Protein 5HU3 (pdb70)

Solvent-accessible surface area: 13297 Å² total

Structure (mmCIF, N/CA/C/O backbone):
data_5HU3
#
_entry.id   5HU3
#
_cell.length_a   36.907
_cell.length_b   59.217
_cell.length_c   70.301
_cell.angle_alpha   90.000
_cell.angle_beta   96.680
_cell.angle_gamma   90.000
#
_symmetry.space_group_name_H-M   'P 1 21 1'
#
loop_
_entity.id
_entity.type
_entity.pdbx_description
1 polymer 'Calcium/calmodulin-dependent protein kinase type II alpha chain'
2 polymer 'Potassium voltage-gated channel protein eag'
3 non-polymer "ADENOSINE-5'-DIPHOSPHATE"
4 non-polymer 'MAGNESIUM ION'
5 water water
#
loop_
_atom_site.group_PDB
_atom_site.id
_atom_site.type_symbol
_atom_site.label_atom_id
_atom_site.label_alt_id
_atom_site.label_comp_id
_atom_site.label_asym_id
_atom_site.label_entity_id
_atom_site.label_seq_id
_atom_site.pdbx_PDB_ins_code
_atom_site.Cartn_x
_atom_site.Cartn_y
_atom_site.Cartn_z
_atom_site.occupancy
_atom_site.B_iso_or_equiv
_atom_site.auth_seq_id
_atom_site.auth_comp_id
_atom_site.auth_asym_id
_atom_site.auth_atom_id
_atom_site.pdbx_PDB_model_num
ATOM 1 N N . CYS A 1 9 ? 10.599 19.498 9.949 1.00 93.99 7 CYS A N 1
ATOM 2 C CA . CYS A 1 9 ? 10.216 18.108 10.175 1.00 92.78 7 CYS A CA 1
ATOM 3 C C . CYS A 1 9 ? 11.342 17.111 9.966 1.00 93.53 7 CYS A C 1
ATOM 4 O O . CYS A 1 9 ? 12.231 17.301 9.127 1.00 93.47 7 CYS A O 1
ATOM 7 N N . THR A 1 10 ? 11.271 16.046 10.759 1.00 67.97 8 THR A N 1
ATOM 8 C CA . THR A 1 10 ? 11.870 14.760 10.431 1.00 67.72 8 THR A CA 1
ATOM 9 C C . THR A 1 10 ? 10.730 13.718 10.391 1.00 65.30 8 THR A C 1
ATOM 10 O O . THR A 1 10 ? 10.959 12.515 10.505 1.00 65.67 8 THR A O 1
ATOM 14 N N . ARG A 1 11 ? 9.505 14.216 10.232 1.00 68.39 9 ARG A N 1
ATOM 15 C CA . ARG A 1 11 ? 8.303 13.421 10.400 1.00 67.15 9 ARG A CA 1
ATOM 16 C C . ARG A 1 11 ? 8.294 12.221 9.455 1.00 67.06 9 ARG A C 1
ATOM 17 O O . ARG A 1 11 ? 7.837 11.154 9.848 1.00 67.55 9 ARG A O 1
ATOM 25 N N . PHE A 1 12 ? 8.814 12.371 8.233 1.00 48.16 10 PHE A N 1
ATOM 26 C CA . PHE A 1 12 ? 8.893 11.227 7.314 1.00 48.22 10 PHE A CA 1
ATOM 27 C C . PHE A 1 12 ? 10.028 10.266 7.673 1.00 48.54 10 PHE A C 1
ATOM 28 O O . PHE A 1 12 ? 9.815 9.024 7.771 1.00 49.01 10 PHE A O 1
ATOM 36 N N . SER A 1 13 ? 11.226 10.812 7.887 1.00 60.16 11 SER A N 1
ATOM 37 C CA . SER A 1 13 ? 12.403 9.980 8.132 1.00 61.84 11 SER A CA 1
ATOM 38 C C . SER A 1 13 ? 12.230 9.202 9.421 1.00 64.27 11 SER A C 1
ATOM 39 O O . SER A 1 13 ? 12.733 8.085 9.571 1.00 65.79 11 SER A O 1
ATOM 42 N N . ASP A 1 14 ? 11.520 9.808 10.366 1.00 60.72 12 ASP A N 1
ATOM 43 C CA . ASP A 1 14 ? 11.312 9.196 11.673 1.00 63.43 12 ASP A CA 1
ATOM 44 C C . ASP A 1 14 ? 10.310 8.064 11.592 1.00 61.85 12 ASP A C 1
ATOM 45 O O . ASP A 1 14 ? 10.424 7.085 12.300 1.00 64.07 12 ASP A O 1
ATOM 50 N N . ASN A 1 15 ? 9.312 8.227 10.743 1.00 54.69 13 ASN A N 1
ATOM 51 C CA . ASN A 1 15 ? 8.132 7.383 10.750 1.00 54.15 13 ASN A CA 1
ATOM 52 C C . ASN A 1 15 ? 8.049 6.384 9.598 1.00 54.27 13 ASN A C 1
ATOM 53 O O . ASN A 1 15 ? 7.191 5.500 9.599 1.00 54.23 13 ASN A O 1
ATOM 58 N N . TYR A 1 16 ? 8.933 6.547 8.617 1.00 49.46 14 TYR A N 1
ATOM 59 C CA . TYR A 1 16 ? 8.935 5.709 7.426 1.00 48.93 14 TYR A CA 1
ATOM 60 C C . TYR A 1 16 ? 10.324 5.114 7.176 1.00 49.50 14 TYR A C 1
ATOM 61 O O . TYR A 1 16 ? 11.336 5.773 7.420 1.00 51.09 14 TYR A O 1
ATOM 70 N N . ASP A 1 17 ? 10.355 3.868 6.705 1.00 55.32 15 ASP A N 1
ATOM 71 C CA . ASP A 1 17 ? 11.558 3.281 6.123 1.00 55.56 15 ASP A CA 1
ATOM 72 C C . ASP A 1 17 ? 11.394 3.237 4.617 1.00 55.05 15 ASP A C 1
ATOM 73 O O . ASP A 1 17 ? 10.420 2.685 4.110 1.00 55.30 15 ASP A O 1
ATOM 78 N N . ILE A 1 18 ? 12.355 3.824 3.916 1.00 61.39 16 ILE A N 1
ATOM 79 C CA . ILE A 1 18 ? 12.364 3.874 2.468 1.00 60.25 16 ILE A CA 1
ATOM 80 C C . ILE A 1 18 ? 12.889 2.551 1.925 1.00 60.78 16 ILE A C 1
ATOM 81 O O . ILE A 1 18 ? 13.819 1.990 2.487 1.00 61.57 16 ILE A O 1
ATOM 86 N N . LYS A 1 19 ? 12.293 2.051 0.849 1.00 55.70 17 LYS A N 1
ATOM 87 C CA . LYS A 1 19 ? 12.797 0.836 0.200 1.00 56.13 17 LYS A CA 1
ATOM 88 C C . LYS A 1 19 ? 13.191 1.150 -1.255 1.00 53.75 17 LYS A C 1
ATOM 89 O O . LYS A 1 19 ? 13.896 2.134 -1.497 1.00 51.84 17 LYS A O 1
ATOM 95 N N . GLU A 1 20 ? 12.717 0.365 -2.224 1.00 47.95 18 GLU A N 1
ATOM 96 C CA . GLU A 1 20 ? 13.240 0.458 -3.588 1.00 45.47 18 GLU A CA 1
ATOM 97 C C . GLU A 1 20 ? 12.567 1.513 -4.501 1.00 42.76 18 GLU A C 1
ATOM 98 O O . GLU A 1 20 ? 11.438 1.963 -4.249 1.00 43.29 18 GLU A O 1
ATOM 104 N N . GLU A 1 21 ? 13.268 1.866 -5.577 1.00 57.52 19 GLU A N 1
ATOM 105 C CA . GLU A 1 21 ? 12.708 2.749 -6.575 1.00 54.43 19 GLU A CA 1
ATOM 106 C C . GLU A 1 21 ? 11.580 2.060 -7.323 1.00 54.54 19 GLU A C 1
ATOM 107 O O . GLU A 1 21 ? 11.677 0.885 -7.701 1.00 55.83 19 GLU A O 1
ATOM 113 N N . LEU A 1 22 ? 10.507 2.819 -7.512 1.00 40.94 20 LEU A N 1
ATOM 114 C CA . LEU A 1 22 ? 9.346 2.387 -8.274 1.00 40.77 20 LEU A CA 1
ATOM 115 C C . LEU A 1 22 ? 9.319 3.080 -9.647 1.00 36.13 20 LEU A C 1
ATOM 116 O O . LEU A 1 22 ? 8.948 2.476 -10.672 1.00 35.55 20 LEU A O 1
ATOM 121 N N . GLY A 1 23 ? 9.718 4.346 -9.675 1.00 42.04 21 GLY A N 1
ATOM 122 C CA . GLY A 1 23 ? 9.599 5.131 -10.892 1.00 39.63 21 GLY A CA 1
ATOM 123 C C . GLY A 1 23 ? 10.151 6.537 -10.696 1.00 39.91 21 GLY A C 1
ATOM 124 O O . GLY A 1 23 ? 10.485 6.946 -9.578 1.00 40.67 21 GLY A O 1
ATOM 125 N N . LYS A 1 24 ? 10.284 7.268 -11.797 1.00 50.28 22 LYS A N 1
ATOM 126 C CA . LYS A 1 24 ? 10.697 8.654 -11.716 1.00 50.66 22 LYS A CA 1
ATOM 127 C C . LYS A 1 24 ? 10.077 9.422 -12.888 1.00 49.37 22 LYS A C 1
ATOM 128 O O . LYS A 1 24 ? 9.839 8.840 -13.963 1.00 49.08 22 LYS A O 1
ATOM 134 N N . GLY A 1 25 ? 9.762 10.697 -12.660 1.00 41.26 23 GLY A N 1
ATOM 135 C CA . GLY A 1 25 ? 9.470 11.617 -13.750 1.00 40.86 23 GLY A CA 1
ATOM 136 C C . GLY A 1 25 ? 10.455 12.763 -13.731 1.00 42.72 23 GLY A C 1
ATOM 137 O O . GLY A 1 25 ? 11.543 12.653 -13.123 1.00 44.70 23 GLY A O 1
ATOM 138 N N . ALA A 1 26 ? 10.089 13.866 -14.381 1.00 44.29 24 ALA A N 1
ATOM 139 C CA . ALA A 1 26 ? 11.068 14.906 -14.673 1.00 46.51 24 ALA A CA 1
ATOM 140 C C . ALA A 1 26 ? 11.756 15.449 -13.413 1.00 47.99 24 ALA A C 1
ATOM 141 O O . ALA A 1 26 ? 12.965 15.682 -13.434 1.00 50.65 24 ALA A O 1
ATOM 143 N N . PHE A 1 27 ? 11.018 15.619 -12.318 1.00 71.52 25 PHE A N 1
ATOM 144 C CA . PHE A 1 27 ? 11.617 16.215 -11.111 1.00 73.14 25 PHE A CA 1
ATOM 145 C C . PHE A 1 27 ? 11.213 15.520 -9.799 1.00 72.35 25 PHE A C 1
ATOM 146 O O . PHE A 1 27 ? 11.126 16.160 -8.751 1.00 72.92 25 PHE A O 1
ATOM 154 N N . SER A 1 28 ? 10.971 14.214 -9.858 1.00 53.08 26 SER A N 1
ATOM 155 C CA . SER A 1 28 ? 10.803 13.445 -8.634 1.00 52.95 26 SER A CA 1
ATOM 156 C C . SER A 1 28 ? 11.243 12.017 -8.811 1.00 53.37 26 SER A C 1
ATOM 157 O O . SER A 1 28 ? 11.342 11.513 -9.928 1.00 53.10 26 SER A O 1
ATOM 160 N N . ILE A 1 29 ? 11.528 11.372 -7.690 1.00 46.71 27 ILE A N 1
ATOM 161 C CA . ILE A 1 29 ? 11.710 9.936 -7.690 1.00 47.05 27 ILE A CA 1
ATOM 162 C C . ILE A 1 29 ? 10.733 9.338 -6.683 1.00 46.02 27 ILE A C 1
ATOM 163 O O . ILE A 1 29 ? 10.549 9.849 -5.566 1.00 47.41 27 ILE A O 1
ATOM 168 N N . VAL A 1 30 ? 10.089 8.258 -7.105 1.00 34.30 28 VAL A N 1
ATOM 169 C CA . VAL A 1 30 ? 9.082 7.607 -6.299 1.00 37.01 28 VAL A CA 1
ATOM 170 C C . VAL A 1 30 ? 9.654 6.283 -5.795 1.00 40.43 28 VAL A C 1
ATOM 171 O O . VAL A 1 30 ? 10.105 5.450 -6.583 1.00 39.69 28 VAL A O 1
ATOM 175 N N . LYS A 1 31 ? 9.670 6.125 -4.475 1.00 40.52 29 LYS A N 1
ATOM 176 C CA . LYS A 1 31 ? 10.189 4.915 -3.844 1.00 43.64 29 LYS A CA 1
ATOM 177 C C . LYS A 1 31 ? 9.120 4.260 -2.984 1.00 47.57 29 LYS A C 1
ATOM 178 O O . LYS A 1 31 ? 8.309 4.941 -2.366 1.00 48.83 29 LYS A O 1
ATOM 184 N N . ARG A 1 32 ? 9.125 2.925 -2.941 1.00 42.55 30 ARG A N 1
ATOM 185 C CA . ARG A 1 32 ? 8.275 2.219 -1.991 1.00 45.06 30 ARG A CA 1
ATOM 186 C C . ARG A 1 32 ? 8.824 2.565 -0.621 1.00 45.89 30 ARG A C 1
ATOM 187 O O . ARG A 1 32 ? 10.032 2.753 -0.465 1.00 45.28 30 ARG A O 1
ATOM 195 N N . CYS A 1 33 ? 7.934 2.704 0.353 1.00 41.80 31 CYS A N 1
ATOM 196 C CA . CYS A 1 33 ? 8.328 2.911 1.740 1.00 42.46 31 CYS A CA 1
ATOM 197 C C . CYS A 1 33 ? 7.372 2.143 2.648 1.00 43.00 31 CYS A C 1
ATOM 198 O O . CYS A 1 33 ? 6.283 1.762 2.218 1.00 42.49 31 CYS A O 1
ATOM 201 N N . VAL A 1 34 ? 7.801 1.898 3.892 1.00 43.28 32 VAL A N 1
ATOM 202 C CA . VAL A 1 34 ? 6.973 1.240 4.909 1.00 43.58 32 VAL A CA 1
ATOM 203 C C . VAL A 1 34 ? 6.799 2.115 6.143 1.00 44.88 32 VAL A C 1
ATOM 204 O O . VAL A 1 34 ? 7.770 2.607 6.695 1.00 46.58 32 VAL A O 1
ATOM 208 N N . GLN A 1 35 ? 5.563 2.299 6.573 1.00 45.35 33 GLN A N 1
ATOM 209 C CA A GLN A 1 35 ? 5.291 3.050 7.777 0.53 46.05 33 GLN A CA 1
ATOM 210 C CA B GLN A 1 35 ? 5.306 3.060 7.785 0.47 46.07 33 GLN A CA 1
ATOM 211 C C . GLN A 1 35 ? 5.646 2.182 8.994 1.00 49.65 33 GLN A C 1
ATOM 212 O O . GLN A 1 35 ? 5.183 1.051 9.112 1.00 50.62 33 GLN A O 1
ATOM 223 N N . LYS A 1 36 ? 6.484 2.700 9.880 1.00 58.53 34 LYS A N 1
ATOM 224 C CA . LYS A 1 36 ? 6.988 1.872 10.974 1.00 60.40 34 LYS A CA 1
ATOM 225 C C . LYS A 1 36 ? 5.905 1.405 11.922 1.00 62.14 34 LYS A C 1
ATOM 226 O O . LYS A 1 36 ? 5.917 0.252 12.342 1.00 64.38 34 LYS A O 1
ATOM 232 N N . SER A 1 37 ? 4.988 2.299 12.288 1.00 56.84 35 SER A N 1
ATOM 233 C CA . SER A 1 37 ? 4.002 1.988 13.337 1.00 59.27 35 SER A CA 1
ATOM 234 C C . SER A 1 37 ? 3.057 0.854 12.932 1.00 58.93 35 SER A C 1
ATOM 235 O O . SER A 1 37 ? 2.519 0.147 13.802 1.00 61.84 35 SER A O 1
ATOM 238 N N . THR A 1 38 ? 2.878 0.681 11.616 1.00 55.71 36 THR A N 1
ATOM 239 C CA . THR A 1 38 ? 1.849 -0.214 11.058 1.00 55.08 36 THR A CA 1
ATOM 240 C C . THR A 1 38 ? 2.392 -1.341 10.176 1.00 54.40 36 THR A C 1
ATOM 241 O O . THR A 1 38 ? 1.721 -2.359 9.955 1.00 55.07 36 THR A O 1
ATOM 245 N N . GLY A 1 39 ? 3.606 -1.169 9.677 1.00 53.44 37 GLY A N 1
ATOM 246 C CA . GLY A 1 39 ? 4.124 -2.059 8.665 1.00 52.54 37 GLY A CA 1
ATOM 247 C C . GLY A 1 39 ? 3.384 -1.950 7.338 1.00 49.23 37 GLY A C 1
ATOM 248 O O . GLY A 1 39 ? 3.554 -2.798 6.456 1.00 48.65 37 GLY A O 1
ATOM 249 N N . PHE A 1 40 ? 2.567 -0.913 7.168 1.00 47.31 38 PHE A N 1
ATOM 250 C CA . PHE A 1 40 ? 1.882 -0.724 5.879 1.00 44.36 38 PHE A CA 1
ATOM 251 C C . PHE A 1 40 ? 2.783 -0.027 4.868 1.00 41.91 38 PHE A C 1
ATOM 252 O O . PHE A 1 40 ? 3.543 0.879 5.205 1.00 41.89 38 PHE A O 1
ATOM 260 N N . GLU A 1 41 ? 2.670 -0.419 3.601 1.00 43.65 39 GLU A N 1
ATOM 261 C CA . GLU A 1 41 ? 3.572 0.077 2.599 1.00 44.80 39 GLU A CA 1
ATOM 262 C C . GLU A 1 41 ? 2.881 1.158 1.762 1.00 43.41 39 GLU A C 1
ATOM 263 O O . GLU A 1 41 ? 1.658 1.165 1.581 1.00 41.27 39 GLU A O 1
ATOM 269 N N . PHE A 1 42 ? 3.691 2.105 1.328 1.00 37.73 40 PHE A N 1
ATOM 270 C CA . PHE A 1 42 ? 3.212 3.239 0.519 1.00 36.17 40 PHE A CA 1
ATOM 271 C C . PHE A 1 42 ? 4.190 3.554 -0.576 1.00 36.53 40 PHE A C 1
ATOM 272 O O . PHE A 1 42 ? 5.259 2.950 -0.656 1.00 38.13 40 PHE A O 1
ATOM 280 N N . ALA A 1 43 ? 3.832 4.526 -1.423 1.00 35.16 41 ALA A N 1
ATOM 281 C CA . ALA A 1 43 ? 4.749 5.041 -2.428 1.00 34.87 41 ALA A CA 1
ATOM 282 C C . ALA A 1 43 ? 5.079 6.459 -2.014 1.00 35.12 41 ALA A C 1
ATOM 283 O O . ALA A 1 43 ? 4.169 7.293 -1.830 1.00 33.12 41 ALA A O 1
ATOM 285 N N . ALA A 1 44 ? 6.367 6.730 -1.852 1.00 42.16 42 ALA A N 1
ATOM 286 C CA . ALA A 1 44 ? 6.813 8.049 -1.431 1.00 40.95 42 ALA A CA 1
ATOM 287 C C . ALA A 1 44 ? 7.407 8.765 -2.636 1.00 35.39 42 ALA A C 1
ATOM 288 O O . ALA A 1 44 ? 8.461 8.369 -3.171 1.00 33.52 42 ALA A O 1
ATOM 290 N N . LYS A 1 45 ? 6.719 9.819 -3.058 1.00 39.97 43 LYS A N 1
ATOM 291 C CA . LYS A 1 45 ? 7.197 10.667 -4.136 1.00 35.46 43 LYS A CA 1
ATOM 292 C C . LYS A 1 45 ? 8.119 11.707 -3.515 1.00 36.23 43 LYS A C 1
ATOM 293 O O . LYS A 1 45 ? 7.700 12.531 -2.714 1.00 38.30 43 LYS A O 1
ATOM 299 N N . ILE A 1 46 ? 9.384 11.639 -3.886 1.00 41.70 44 ILE A N 1
ATOM 300 C CA . ILE A 1 46 ? 10.411 12.442 -3.266 1.00 42.37 44 ILE A CA 1
ATOM 301 C C . ILE A 1 46 ? 10.923 13.492 -4.229 1.00 39.94 44 ILE A C 1
ATOM 302 O O . ILE A 1 46 ? 11.298 13.171 -5.376 1.00 39.20 44 ILE A O 1
ATOM 307 N N . ILE A 1 47 ? 10.926 14.734 -3.748 1.00 49.45 45 ILE A N 1
ATOM 308 C CA . ILE A 1 47 ? 11.371 15.902 -4.510 1.00 49.70 45 ILE A CA 1
ATOM 309 C C . ILE A 1 47 ? 12.441 16.627 -3.725 1.00 52.84 45 ILE A C 1
ATOM 310 O O . ILE A 1 47 ? 12.196 17.064 -2.601 1.00 53.67 45 ILE A O 1
ATOM 315 N N . ASN A 1 48 ? 13.624 16.767 -4.310 1.00 57.53 46 ASN A N 1
ATOM 316 C CA . ASN A 1 48 ? 14.645 17.597 -3.707 1.00 60.95 46 ASN A CA 1
ATOM 317 C C . ASN A 1 48 ? 14.204 19.049 -3.789 1.00 60.94 46 ASN A C 1
ATOM 318 O O . ASN A 1 48 ? 13.876 19.534 -4.861 1.00 59.76 46 ASN A O 1
ATOM 323 N N . THR A 1 49 ? 14.204 19.735 -2.651 1.00 55.95 47 THR A N 1
ATOM 324 C CA . THR A 1 49 ? 13.665 21.089 -2.572 1.00 56.12 47 THR A CA 1
ATOM 325 C C . THR A 1 49 ? 14.722 22.130 -2.306 1.00 59.98 47 THR A C 1
ATOM 326 O O . THR A 1 49 ? 14.397 23.305 -2.178 1.00 60.75 47 THR A O 1
ATOM 330 N N . LYS A 1 50 ? 15.979 21.717 -2.218 1.00 76.75 48 LYS A N 1
ATOM 331 C CA . LYS A 1 50 ? 17.063 22.670 -1.995 1.00 81.02 48 LYS A CA 1
ATOM 332 C C . LYS A 1 50 ? 17.153 23.683 -3.138 1.00 81.44 48 LYS A C 1
ATOM 333 O O . LYS A 1 50 ? 17.301 24.875 -2.909 1.00 83.68 48 LYS A O 1
ATOM 339 N N . LYS A 1 51 ? 17.034 23.194 -4.364 1.00 90.91 49 LYS A N 1
ATOM 340 C CA . LYS A 1 51 ? 17.247 24.015 -5.551 1.00 91.74 49 LYS A CA 1
ATOM 341 C C . LYS A 1 51 ? 16.006 24.864 -5.867 1.00 89.29 49 LYS A C 1
ATOM 342 O O . LYS A 1 51 ? 16.077 25.810 -6.650 1.00 90.40 49 LYS A O 1
ATOM 348 N N . LEU A 1 52 ? 14.872 24.521 -5.252 1.00 66.51 50 LEU A N 1
ATOM 349 C CA . LEU A 1 52 ? 13.562 25.014 -5.690 1.00 63.84 50 LEU A CA 1
ATOM 350 C C . LEU A 1 52 ? 13.203 26.457 -5.314 1.00 65.47 50 LEU A C 1
ATOM 351 O O . LEU A 1 52 ? 13.569 26.960 -4.262 1.00 67.87 50 LEU A O 1
ATOM 356 N N . THR A 1 53 ? 12.421 27.076 -6.195 1.00 59.13 51 THR A N 1
ATOM 357 C CA . THR A 1 53 ? 11.971 28.463 -6.053 1.00 60.69 51 THR A CA 1
ATOM 358 C C . THR A 1 53 ? 10.611 28.551 -5.344 1.00 58.79 51 THR A C 1
ATOM 359 O O . THR A 1 53 ? 9.939 27.523 -5.135 1.00 56.03 51 THR A O 1
ATOM 363 N N . ALA A 1 54 ? 10.204 29.778 -4.996 1.00 60.31 52 ALA A N 1
ATOM 364 C CA . ALA A 1 54 ? 8.869 30.034 -4.437 1.00 59.17 52 ALA A CA 1
ATOM 365 C C . ALA A 1 54 ? 7.747 29.387 -5.275 1.00 55.96 52 ALA A C 1
ATOM 366 O O . ALA A 1 54 ? 6.853 28.726 -4.731 1.00 56.06 52 ALA A O 1
ATOM 368 N N . ARG A 1 55 ? 7.804 29.570 -6.592 1.00 53.03 53 ARG A N 1
ATOM 369 C CA . ARG A 1 55 ? 6.802 29.000 -7.486 1.00 53.49 53 ARG A CA 1
ATOM 370 C C . ARG A 1 55 ? 6.761 27.475 -7.372 1.00 52.77 53 ARG A C 1
ATOM 371 O O . ARG A 1 55 ? 5.694 26.883 -7.368 1.00 53.58 53 ARG A O 1
ATOM 379 N N . ASP A 1 56 ? 7.930 26.852 -7.286 1.00 58.34 54 ASP A N 1
ATOM 380 C CA . ASP A 1 56 ? 8.023 25.393 -7.202 1.00 57.01 54 ASP A CA 1
ATOM 381 C C . ASP A 1 56 ? 7.377 24.855 -5.921 1.00 57.69 54 ASP A C 1
ATOM 382 O O . ASP A 1 56 ? 6.715 23.819 -5.950 1.00 57.60 54 ASP A O 1
ATOM 387 N N . PHE A 1 57 ? 7.541 25.577 -4.806 1.00 47.29 55 PHE A N 1
ATOM 388 C CA . PHE A 1 57 ? 6.906 25.171 -3.550 1.00 48.20 55 PHE A CA 1
ATOM 389 C C . PHE A 1 57 ? 5.400 25.344 -3.595 1.00 49.81 55 PHE A C 1
ATOM 390 O O . PHE A 1 57 ? 4.665 24.513 -3.090 1.00 50.45 55 PHE A O 1
ATOM 398 N N . GLN A 1 58 ? 4.933 26.431 -4.198 1.00 47.20 56 GLN A N 1
ATOM 399 C CA . GLN A 1 58 ? 3.492 26.610 -4.352 1.00 48.29 56 GLN A CA 1
ATOM 400 C C . GLN A 1 58 ? 2.882 25.485 -5.195 1.00 48.59 56 GLN A C 1
ATOM 401 O O . GLN A 1 58 ? 1.786 25.020 -4.903 1.00 49.45 56 GLN A O 1
ATOM 407 N N . LYS A 1 59 ? 3.620 25.063 -6.218 1.00 38.60 57 LYS A N 1
ATOM 408 C CA . LYS A 1 59 ? 3.210 23.903 -7.060 1.00 38.43 57 LYS A CA 1
ATOM 409 C C . LYS A 1 59 ? 3.076 22.611 -6.242 1.00 38.01 57 LYS A C 1
ATOM 410 O O . LYS A 1 59 ? 2.182 21.791 -6.497 1.00 38.66 57 LYS A O 1
ATOM 416 N N . LEU A 1 60 ? 3.956 22.410 -5.265 1.00 43.62 58 LEU A N 1
ATOM 417 C CA . LEU A 1 60 ? 3.828 21.221 -4.404 1.00 43.56 58 LEU A CA 1
ATOM 418 C C . LEU A 1 60 ? 2.558 21.255 -3.563 1.00 46.18 58 LEU A C 1
ATOM 419 O O . LEU A 1 60 ? 1.838 20.270 -3.479 1.00 47.08 58 LEU A O 1
ATOM 424 N N . GLU A 1 61 ? 2.305 22.390 -2.916 1.00 44.90 59 GLU A N 1
ATOM 425 C CA . GLU A 1 61 ? 1.071 22.577 -2.168 1.00 46.48 59 GLU A CA 1
ATOM 426 C C . GLU A 1 61 ? -0.148 22.393 -3.059 1.00 47.36 59 GLU A C 1
ATOM 427 O O . GLU A 1 61 ? -1.156 21.825 -2.645 1.00 48.48 59 GLU A O 1
ATOM 433 N N . ARG A 1 62 ? -0.053 22.902 -4.289 1.00 32.31 60 ARG A N 1
ATOM 434 C CA . ARG A 1 62 ? -1.151 22.810 -5.227 1.00 32.89 60 ARG A CA 1
ATOM 435 C C . ARG A 1 62 ? -1.369 21.339 -5.541 1.00 33.56 60 ARG A C 1
ATOM 436 O O . ARG A 1 62 ? -2.496 20.868 -5.523 1.00 33.79 60 ARG A O 1
ATOM 444 N N . GLU A 1 63 ? -0.284 20.628 -5.824 1.00 42.10 61 GLU A N 1
ATOM 445 C CA . GLU A 1 63 ? -0.378 19.189 -6.133 1.00 40.90 61 GLU A CA 1
ATOM 446 C C . GLU A 1 63 ? -1.103 18.440 -5.001 1.00 42.62 61 GLU A C 1
ATOM 447 O O . GLU A 1 63 ? -2.107 17.747 -5.243 1.00 41.48 61 GLU A O 1
ATOM 453 N N . ALA A 1 64 ? -0.611 18.616 -3.763 1.00 35.83 62 ALA A N 1
ATOM 454 C CA . ALA A 1 64 ? -1.186 17.961 -2.598 1.00 36.99 62 ALA A CA 1
ATOM 455 C C . ALA A 1 64 ? -2.641 18.358 -2.419 1.00 36.48 62 ALA A C 1
ATOM 456 O O . ALA A 1 64 ? -3.492 17.516 -2.137 1.00 34.71 62 ALA A O 1
ATOM 458 N N . ARG A 1 65 ? -2.942 19.638 -2.607 1.00 41.27 63 ARG A N 1
ATOM 459 C CA . ARG A 1 65 ? -4.294 20.136 -2.426 1.00 40.63 63 ARG A CA 1
ATOM 460 C C . ARG A 1 65 ? -5.274 19.483 -3.402 1.00 37.62 63 ARG A C 1
ATOM 461 O O . ARG A 1 65 ? -6.362 19.045 -3.024 1.00 35.72 63 ARG A O 1
ATOM 469 N N . ILE A 1 66 ? -4.897 19.473 -4.674 1.00 42.00 64 ILE A N 1
ATOM 470 C CA . ILE A 1 66 ? -5.797 19.013 -5.716 1.00 38.21 64 ILE A CA 1
ATOM 471 C C . ILE A 1 66 ? -5.959 17.503 -5.612 1.00 34.82 64 ILE A C 1
ATOM 472 O O . ILE A 1 66 ? -7.054 16.989 -5.804 1.00 31.62 64 ILE A O 1
ATOM 477 N N . CYS A 1 67 ? -4.888 16.783 -5.313 1.00 42.80 65 CYS A N 1
ATOM 478 C CA A CYS A 1 67 ? -4.971 15.339 -5.071 0.44 39.30 65 CYS A CA 1
ATOM 479 C CA B CYS A 1 67 ? -5.021 15.341 -5.152 0.56 39.06 65 CYS A CA 1
ATOM 480 C C . CYS A 1 67 ? -6.052 15.031 -4.054 1.00 39.11 65 CYS A C 1
ATOM 481 O O . CYS A 1 67 ? -6.968 14.225 -4.289 1.00 35.78 65 CYS A O 1
ATOM 486 N N . ARG A 1 68 ? -5.943 15.677 -2.894 1.00 51.26 66 ARG A N 1
ATOM 487 C CA . ARG A 1 68 ? -6.875 15.442 -1.791 1.00 51.30 66 ARG A CA 1
ATOM 488 C C . ARG A 1 68 ? -8.323 15.726 -2.181 1.00 49.21 66 ARG A C 1
ATOM 489 O O . ARG A 1 68 ? -9.246 14.974 -1.804 1.00 47.47 66 ARG A O 1
ATOM 497 N N . LYS A 1 69 ? -8.523 16.825 -2.900 1.00 50.78 67 LYS A N 1
ATOM 498 C CA . LYS A 1 69 ? -9.842 17.240 -3.343 1.00 49.30 67 LYS A CA 1
ATOM 499 C C . LYS A 1 69 ? -10.500 16.169 -4.237 1.00 45.99 67 LYS A C 1
ATOM 500 O O . LYS A 1 69 ? -11.712 15.951 -4.164 1.00 47.81 67 LYS A O 1
ATOM 506 N N . LEU A 1 70 ? -9.680 15.492 -5.049 1.00 50.48 68 LEU A N 1
ATOM 507 C CA . LEU A 1 70 ? -10.165 14.566 -6.064 1.00 49.07 68 LEU A CA 1
ATOM 508 C C . LEU A 1 70 ? -10.242 13.115 -5.593 1.00 49.16 68 LEU A C 1
ATOM 509 O O . LEU A 1 70 ? -10.378 12.211 -6.429 1.00 48.51 68 LEU A O 1
ATOM 514 N N . HIS A 1 71 ? -10.145 12.877 -4.292 1.00 46.28 69 HIS A N 1
ATOM 515 C CA . HIS A 1 71 ? -10.186 11.512 -3.760 1.00 46.69 69 HIS A CA 1
ATOM 516 C C . HIS A 1 71 ? -11.335 10.700 -4.389 1.00 48.17 69 HIS A C 1
ATOM 517 O O . HIS A 1 71 ? -12.475 11.171 -4.481 1.00 50.45 69 HIS A O 1
ATOM 524 N N . HIS A 1 72 ? -11.013 9.484 -4.828 1.00 51.92 70 HIS A N 1
ATOM 525 C CA . HIS A 1 72 ? -11.877 8.711 -5.717 1.00 52.93 70 HIS A CA 1
ATOM 526 C C . HIS A 1 72 ? -11.152 7.396 -6.043 1.00 51.53 70 HIS A C 1
ATOM 527 O O . HIS A 1 72 ? -9.921 7.385 -6.111 1.00 49.24 70 HIS A O 1
ATOM 534 N N . PRO A 1 73 ? -11.899 6.283 -6.221 1.00 52.70 71 PRO A N 1
ATOM 535 C CA . PRO A 1 73 ? -11.288 4.965 -6.482 1.00 51.92 71 PRO A CA 1
ATOM 536 C C . PRO A 1 73 ? -10.297 4.869 -7.645 1.00 49.24 71 PRO A C 1
ATOM 537 O O . PRO A 1 73 ? -9.441 3.972 -7.624 1.00 48.36 71 PRO A O 1
ATOM 541 N N . ASN A 1 74 ? -10.404 5.764 -8.626 1.00 51.47 72 ASN A N 1
ATOM 542 C CA . ASN A 1 74 ? -9.580 5.696 -9.831 1.00 49.44 72 ASN A CA 1
ATOM 543 C C . ASN A 1 74 ? -8.507 6.808 -9.877 1.00 47.28 72 ASN A C 1
ATOM 544 O O . ASN A 1 74 ? -7.865 7.030 -10.909 1.00 45.88 72 ASN A O 1
ATOM 549 N N . ILE A 1 75 ? -8.321 7.483 -8.738 1.00 40.84 73 ILE A N 1
ATOM 550 C CA . ILE A 1 75 ? -7.307 8.520 -8.562 1.00 39.31 73 ILE A CA 1
ATOM 551 C C . ILE A 1 75 ? -6.374 8.042 -7.438 1.00 39.03 73 ILE A C 1
ATOM 552 O O . ILE A 1 75 ? -6.850 7.528 -6.440 1.00 40.47 73 ILE A O 1
ATOM 557 N N . VAL A 1 76 ? -5.062 8.216 -7.567 1.00 34.18 74 VAL A N 1
ATOM 558 C CA . VAL A 1 76 ? -4.148 7.857 -6.462 1.00 35.17 74 VAL A CA 1
ATOM 559 C C . VAL A 1 76 ? -4.509 8.652 -5.187 1.00 37.35 74 VAL A C 1
ATOM 560 O O . VAL A 1 76 ? -4.916 9.811 -5.267 1.00 37.70 74 VAL A O 1
ATOM 564 N N . ARG A 1 77 ? -4.383 8.009 -4.037 1.00 42.73 75 ARG A N 1
ATOM 565 C CA . ARG A 1 77 ? -4.788 8.590 -2.762 1.00 45.27 75 ARG A CA 1
ATOM 566 C C . ARG A 1 77 ? -3.552 9.129 -2.054 1.00 48.75 75 ARG A C 1
ATOM 567 O O . ARG A 1 77 ? -2.549 8.436 -1.940 1.00 49.73 75 ARG A O 1
ATOM 575 N N . LEU A 1 78 ? -3.601 10.386 -1.616 1.00 30.99 76 LEU A N 1
ATOM 576 C CA . LEU A 1 78 ? -2.465 10.982 -0.920 1.00 34.94 76 LEU A CA 1
ATOM 577 C C . LEU A 1 78 ? -2.579 10.704 0.583 1.00 37.47 76 LEU A C 1
ATOM 578 O O . LEU A 1 78 ? -3.575 11.069 1.190 1.00 37.70 76 LEU A O 1
ATOM 583 N N . HIS A 1 79 ? -1.574 10.064 1.179 1.00 55.42 77 HIS A N 1
ATOM 584 C CA . HIS A 1 79 ? -1.619 9.649 2.600 1.00 57.03 77 HIS A CA 1
ATOM 585 C C . HIS A 1 79 ? -1.035 10.750 3.492 1.00 59.83 77 HIS A C 1
ATOM 586 O O . HIS A 1 79 ? -1.488 10.944 4.613 1.00 60.49 77 HIS A O 1
ATOM 593 N N . ASP A 1 80 ? -0.041 11.485 2.995 1.00 45.96 78 ASP A N 1
ATOM 594 C CA . ASP A 1 80 ? 0.571 12.564 3.770 1.00 47.69 78 ASP A CA 1
ATOM 595 C C . ASP A 1 80 ? 1.497 13.393 2.876 1.00 48.05 78 ASP A C 1
ATOM 596 O O . ASP A 1 80 ? 1.943 12.937 1.819 1.00 47.20 78 ASP A O 1
ATOM 601 N N . SER A 1 81 ? 1.772 14.612 3.327 1.00 48.32 79 SER A N 1
ATOM 602 C CA . SER A 1 81 ? 2.637 15.561 2.630 1.00 47.79 79 SER A CA 1
ATOM 603 C C . SER A 1 81 ? 3.541 16.144 3.711 1.00 47.23 79 SER A C 1
ATOM 604 O O . SER A 1 81 ? 3.043 16.684 4.701 1.00 47.56 79 SER A O 1
ATOM 607 N N . ILE A 1 82 ? 4.858 15.984 3.550 1.00 50.74 80 ILE A N 1
ATOM 608 C CA . ILE A 1 82 ? 5.828 16.269 4.613 1.00 50.24 80 ILE A CA 1
ATOM 609 C C . ILE A 1 82 ? 7.052 16.987 4.052 1.00 48.60 80 ILE A C 1
ATOM 610 O O . ILE A 1 82 ? 7.650 16.542 3.066 1.00 47.50 80 ILE A O 1
ATOM 615 N N . GLN A 1 83 ? 7.417 18.109 4.668 1.00 60.04 81 GLN A N 1
ATOM 616 C CA . GLN A 1 83 ? 8.583 18.865 4.223 1.00 58.47 81 GLN A CA 1
ATOM 617 C C . GLN A 1 83 ? 9.686 18.701 5.263 1.00 58.56 81 GLN A C 1
ATOM 618 O O . GLN A 1 83 ? 9.525 19.138 6.389 1.00 59.81 81 GLN A O 1
ATOM 624 N N . GLU A 1 84 ? 10.784 18.040 4.903 1.00 52.29 82 GLU A N 1
ATOM 625 C CA . GLU A 1 84 ? 11.961 17.988 5.762 1.00 55.87 82 GLU A CA 1
ATOM 626 C C . GLU A 1 84 ? 12.904 19.103 5.302 1.00 57.75 82 GLU A C 1
ATOM 627 O O . GLU A 1 84 ? 12.488 19.968 4.515 1.00 56.31 82 GLU A O 1
ATOM 633 N N . GLU A 1 85 ? 14.145 19.109 5.776 1.00 72.88 83 GLU A N 1
ATOM 634 C CA . GLU A 1 85 ? 15.033 20.237 5.496 1.00 75.45 83 GLU A CA 1
ATOM 635 C C . GLU A 1 85 ? 15.359 20.357 4.001 1.00 73.85 83 GLU A C 1
ATOM 636 O O . GLU A 1 85 ? 15.272 21.443 3.437 1.00 73.84 83 GLU A O 1
ATOM 642 N N . ASN A 1 86 ? 15.677 19.226 3.369 1.00 63.14 84 ASN A N 1
ATOM 643 C CA . ASN A 1 86 ? 16.162 19.175 1.982 1.00 62.31 84 ASN A CA 1
ATOM 644 C C . ASN A 1 86 ? 15.245 18.440 1.013 1.00 58.08 84 ASN A C 1
ATOM 645 O O . ASN A 1 86 ? 15.539 18.346 -0.181 1.00 57.25 84 ASN A O 1
ATOM 650 N N . TYR A 1 87 ? 14.141 17.913 1.515 1.00 56.91 85 TYR A N 1
ATOM 651 C CA . TYR A 1 87 ? 13.282 17.097 0.691 1.00 53.37 85 TYR A CA 1
ATOM 652 C C . TYR A 1 87 ? 11.846 17.220 1.122 1.00 51.11 85 TYR A C 1
ATOM 653 O O . TYR A 1 87 ? 11.538 17.385 2.305 1.00 52.42 85 TYR A O 1
ATOM 662 N N . HIS A 1 88 ? 10.974 17.125 0.132 1.00 42.42 86 HIS A N 1
ATOM 663 C CA . HIS A 1 88 ? 9.557 17.014 0.361 1.00 43.93 86 HIS A CA 1
ATOM 664 C C . HIS A 1 88 ? 9.107 15.609 0.014 1.00 44.14 86 HIS A C 1
ATOM 665 O O . HIS A 1 88 ? 9.589 15.022 -0.955 1.00 42.05 86 HIS A O 1
ATOM 672 N N . TYR A 1 89 ? 8.169 15.091 0.802 1.00 40.81 87 TYR A N 1
ATOM 673 C CA . TYR A 1 89 ? 7.604 13.753 0.587 1.00 41.85 87 TYR A CA 1
ATOM 674 C C . TYR A 1 89 ? 6.097 13.791 0.416 1.00 43.50 87 TYR A C 1
ATOM 675 O O . TYR A 1 89 ? 5.390 14.278 1.300 1.00 45.55 87 TYR A O 1
ATOM 684 N N . LEU A 1 90 ? 5.611 13.272 -0.710 1.00 33.33 88 LEU A N 1
ATOM 685 C CA . LEU A 1 90 ? 4.194 13.031 -0.886 1.00 34.08 88 LEU A CA 1
ATOM 686 C C . LEU A 1 90 ? 4.035 11.521 -0.843 1.00 34.13 88 LEU A C 1
ATOM 687 O O . LEU A 1 90 ? 4.533 10.783 -1.717 1.00 31.55 88 LEU A O 1
ATOM 692 N N . VAL A 1 91 ? 3.371 11.073 0.211 1.00 35.16 89 VAL A N 1
ATOM 693 C CA . VAL A 1 91 ? 3.201 9.658 0.478 1.00 34.84 89 VAL A CA 1
ATOM 694 C C . VAL A 1 91 ? 1.844 9.239 -0.032 1.00 32.25 89 VAL A C 1
ATOM 695 O O . VAL A 1 91 ? 0.834 9.745 0.441 1.00 32.43 89 VAL A O 1
ATOM 699 N N . PHE A 1 92 ? 1.823 8.342 -1.013 1.00 35.56 90 PHE A N 1
ATOM 700 C CA . PHE A 1 92 ? 0.580 7.901 -1.636 1.00 32.44 90 PHE A CA 1
ATOM 701 C C . PHE A 1 92 ? 0.311 6.431 -1.335 1.00 32.66 90 PHE A C 1
ATOM 702 O O . PHE A 1 92 ? 1.231 5.703 -0.993 1.00 35.01 90 PHE A O 1
ATOM 710 N N . ASP A 1 93 ? -0.926 5.992 -1.470 1.00 47.45 91 ASP A N 1
ATOM 711 C CA . ASP A 1 93 ? -1.163 4.558 -1.531 1.00 47.17 91 ASP A CA 1
ATOM 712 C C . ASP A 1 93 ? -0.262 3.953 -2.608 1.00 47.52 91 ASP A C 1
ATOM 713 O O . ASP A 1 93 ? -0.067 4.551 -3.665 1.00 45.64 91 ASP A O 1
ATOM 718 N N . LEU A 1 94 ? 0.290 2.775 -2.332 1.00 34.25 92 LEU A N 1
ATOM 719 C CA . LEU A 1 94 ? 1.042 2.005 -3.323 1.00 35.59 92 LEU A CA 1
ATOM 720 C C . LEU A 1 94 ? 0.136 1.304 -4.375 1.00 33.08 92 LEU A C 1
ATOM 721 O O . LEU A 1 94 ? -0.854 0.645 -4.045 1.00 32.00 92 LEU A O 1
ATOM 726 N N . VAL A 1 95 ? 0.453 1.517 -5.644 1.00 42.03 93 VAL A N 1
ATOM 727 C CA . VAL A 1 95 ? -0.227 0.866 -6.750 1.00 40.61 93 VAL A CA 1
ATOM 728 C C . VAL A 1 95 ? 0.842 -0.083 -7.287 1.00 43.83 93 VAL A C 1
ATOM 729 O O . VAL A 1 95 ? 1.917 0.355 -7.677 1.00 44.31 93 VAL A O 1
ATOM 733 N N . THR A 1 96 ? 0.571 -1.390 -7.287 1.00 39.78 94 THR A N 1
ATOM 734 C CA . THR A 1 96 ? 1.629 -2.387 -7.444 1.00 43.24 94 THR A CA 1
ATOM 735 C C . THR A 1 96 ? 1.840 -2.917 -8.849 1.00 44.04 94 THR A C 1
ATOM 736 O O . THR A 1 96 ? 2.855 -3.554 -9.106 1.00 46.19 94 THR A O 1
ATOM 740 N N . GLY A 1 97 ? 0.918 -2.626 -9.769 1.00 38.61 95 GLY A N 1
ATOM 741 C CA . GLY A 1 97 ? 1.004 -3.155 -11.129 1.00 39.96 95 GLY A CA 1
ATOM 742 C C . GLY A 1 97 ? 1.873 -2.383 -12.128 1.00 39.73 95 GLY A C 1
ATOM 743 O O . GLY A 1 97 ? 1.965 -2.758 -13.304 1.00 41.13 95 GLY A O 1
ATOM 744 N N . GLY A 1 98 ? 2.509 -1.306 -11.684 1.00 45.14 96 GLY A N 1
ATOM 745 C CA . GLY A 1 98 ? 3.378 -0.537 -12.559 1.00 42.22 96 GLY A CA 1
ATOM 746 C C . GLY A 1 98 ? 2.589 0.413 -13.450 1.00 37.70 96 GLY A C 1
ATOM 747 O O . GLY A 1 98 ? 1.353 0.507 -13.350 1.00 37.21 96 GLY A O 1
ATOM 748 N N . GLU A 1 99 ? 3.312 1.135 -14.298 1.00 44.77 97 GLU A N 1
ATOM 749 C CA . GLU A 1 99 ? 2.698 2.090 -15.203 1.00 41.85 97 GLU A CA 1
ATOM 750 C C . GLU A 1 99 ? 2.018 1.375 -16.331 1.00 44.66 97 GLU A C 1
ATOM 751 O O . GLU A 1 99 ? 2.528 0.378 -16.825 1.00 47.31 97 GLU A O 1
ATOM 757 N N . LEU A 1 100 ? 0.874 1.902 -16.761 1.00 29.54 98 LEU A N 1
ATOM 758 C CA . LEU A 1 100 ? 0.283 1.493 -18.044 1.00 32.76 98 LEU A CA 1
ATOM 759 C C . LEU A 1 100 ? 1.351 1.505 -19.136 1.00 32.15 98 LEU A C 1
ATOM 760 O O . LEU A 1 100 ? 1.398 0.597 -19.998 1.00 34.76 98 LEU A O 1
ATOM 765 N N . PHE A 1 101 ? 2.225 2.521 -19.102 1.00 33.45 99 PHE A N 1
ATOM 766 C CA . PHE A 1 101 ? 3.320 2.577 -20.063 1.00 32.77 99 PHE A CA 1
ATOM 767 C C . PHE A 1 101 ? 4.014 1.190 -20.203 1.00 34.38 99 PHE A C 1
ATOM 768 O O . PHE A 1 101 ? 4.179 0.692 -21.319 1.00 35.64 99 PHE A O 1
ATOM 776 N N . GLU A 1 102 ? 4.455 0.616 -19.091 1.00 51.99 100 GLU A N 1
ATOM 777 C CA . GLU A 1 102 ? 5.232 -0.628 -19.105 1.00 53.71 100 GLU A CA 1
ATOM 778 C C . GLU A 1 102 ? 4.457 -1.764 -19.719 1.00 56.84 100 GLU A C 1
ATOM 779 O O . GLU A 1 102 ? 5.000 -2.605 -20.432 1.00 57.32 100 GLU A O 1
ATOM 785 N N . ASP A 1 103 ? 3.165 -1.775 -19.418 1.00 31.94 101 ASP A N 1
ATOM 786 C CA . ASP A 1 103 ? 2.328 -2.910 -19.784 1.00 35.14 101 ASP A CA 1
ATOM 787 C C . ASP A 1 103 ? 2.142 -2.844 -21.281 1.00 34.68 101 ASP A C 1
ATOM 788 O O . ASP A 1 103 ? 2.250 -3.848 -21.985 1.00 35.34 101 ASP A O 1
ATOM 793 N N . ILE A 1 104 ? 1.949 -1.622 -21.801 1.00 36.87 102 ILE A N 1
ATOM 794 C CA . ILE A 1 104 ? 1.881 -1.470 -23.228 1.00 36.76 102 ILE A CA 1
ATOM 795 C C . ILE A 1 104 ? 3.162 -1.929 -23.898 1.00 35.26 102 ILE A C 1
ATOM 796 O O . ILE A 1 104 ? 3.110 -2.694 -24.912 1.00 36.04 102 ILE A O 1
ATOM 801 N N . VAL A 1 105 ? 4.337 -1.534 -23.408 1.00 45.98 103 VAL A N 1
ATOM 802 C CA . VAL A 1 105 ? 5.504 -1.978 -24.170 1.00 45.14 103 VAL A CA 1
ATOM 803 C C . VAL A 1 105 ? 5.661 -3.499 -24.000 1.00 46.57 103 VAL A C 1
ATOM 804 O O . VAL A 1 105 ? 6.072 -4.154 -24.936 1.00 47.55 103 VAL A O 1
ATOM 808 N N . ALA A 1 106 ? 5.289 -4.027 -22.833 1.00 48.88 104 ALA A N 1
ATOM 809 C CA . ALA A 1 106 ? 5.383 -5.480 -22.568 1.00 50.36 104 ALA A CA 1
ATOM 810 C C . ALA A 1 106 ? 4.562 -6.279 -23.601 1.00 51.52 104 ALA A C 1
ATOM 811 O O . ALA A 1 106 ? 5.022 -7.295 -24.132 1.00 52.00 104 ALA A O 1
ATOM 813 N N . ARG A 1 107 ? 3.377 -5.765 -23.933 1.00 51.73 105 ARG A N 1
ATOM 814 C CA . ARG A 1 107 ? 2.444 -6.426 -24.844 1.00 52.80 105 ARG A CA 1
ATOM 815 C C . ARG A 1 107 ? 2.478 -5.910 -26.291 1.00 51.95 105 ARG A C 1
ATOM 816 O O . ARG A 1 107 ? 1.855 -6.511 -27.163 1.00 52.64 105 ARG A O 1
ATOM 824 N N . GLU A 1 108 ? 3.250 -4.838 -26.535 1.00 52.35 106 GLU A N 1
ATOM 825 C CA . GLU A 1 108 ? 3.261 -4.029 -27.782 1.00 51.91 106 GLU A CA 1
ATOM 826 C C . GLU A 1 108 ? 1.988 -3.211 -27.925 1.00 52.78 106 GLU A C 1
ATOM 827 O O . GLU A 1 108 ? 2.042 -1.998 -28.155 1.00 52.28 106 GLU A O 1
ATOM 833 N N . PHE A 1 109 ? 0.841 -3.880 -27.815 1.00 37.89 107 PHE A N 1
ATOM 834 C CA . PHE A 1 109 ? -0.461 -3.206 -27.915 1.00 37.34 107 PHE A CA 1
ATOM 835 C C . PHE A 1 109 ? -1.547 -4.042 -27.274 1.00 38.70 107 PHE A C 1
ATOM 836 O O . PHE A 1 109 ? -1.362 -5.248 -26.993 1.00 39.24 107 PHE A O 1
ATOM 844 N N . TYR A 1 110 ? -2.680 -3.400 -27.049 1.00 37.34 108 TYR A N 1
ATOM 845 C CA . TYR A 1 110 ? -3.853 -4.044 -26.471 1.00 39.27 108 TYR A CA 1
ATOM 846 C C . TYR A 1 110 ? -4.851 -4.408 -27.591 1.00 40.05 108 TYR A C 1
ATOM 847 O O . TYR A 1 110 ? -4.985 -3.651 -28.567 1.00 40.01 108 TYR A O 1
ATOM 856 N N . SER A 1 111 ? -5.534 -5.558 -27.464 1.00 44.74 109 SER A N 1
ATOM 857 C CA . SER A 1 111 ? -6.650 -5.901 -28.353 1.00 45.52 109 SER A CA 1
ATOM 858 C C . SER A 1 111 ? -7.691 -4.790 -28.279 1.00 46.35 109 SER A C 1
ATOM 859 O O . SER A 1 111 ? -7.657 -3.936 -27.326 1.00 46.69 109 SER A O 1
ATOM 862 N N . GLU A 1 112 ? -8.608 -4.742 -29.247 1.00 50.60 110 GLU A N 1
ATOM 863 C CA . GLU A 1 112 ? -9.636 -3.713 -29.185 1.00 51.24 110 GLU A CA 1
ATOM 864 C C . GLU A 1 112 ? -10.414 -3.803 -27.864 1.00 52.14 110 GLU A C 1
ATOM 865 O O . GLU A 1 112 ? -10.648 -2.790 -27.199 1.00 52.07 110 GLU A O 1
ATOM 871 N N . ALA A 1 113 ? -10.763 -5.021 -27.475 1.00 50.54 111 ALA A N 1
ATOM 872 C CA . ALA A 1 113 ? -11.509 -5.266 -26.244 1.00 51.02 111 ALA A CA 1
ATOM 873 C C . ALA A 1 113 ? -10.827 -4.668 -25.021 1.00 50.65 111 ALA A C 1
ATOM 874 O O . ALA A 1 113 ? -11.443 -3.901 -24.260 1.00 50.44 111 ALA A O 1
ATOM 876 N N . ASP A 1 114 ? -9.554 -4.998 -24.831 1.00 46.62 112 ASP A N 1
ATOM 877 C CA . ASP A 1 114 ? -8.820 -4.536 -23.664 1.00 46.17 112 ASP A CA 1
ATOM 878 C C . ASP A 1 114 ? -8.531 -3.031 -23.767 1.00 46.06 112 ASP A C 1
ATOM 879 O O . ASP A 1 114 ? -8.485 -2.346 -22.748 1.00 45.06 112 ASP A O 1
ATOM 884 N N . ALA A 1 115 ? -8.356 -2.527 -24.989 1.00 37.97 113 ALA A N 1
ATOM 885 C CA . ALA A 1 115 ? -8.057 -1.087 -25.182 1.00 37.41 113 ALA A CA 1
ATOM 886 C C . ALA A 1 115 ? -9.284 -0.304 -24.810 1.00 36.62 113 ALA A C 1
ATOM 887 O O . ALA A 1 115 ? -9.207 0.779 -24.202 1.00 35.07 113 ALA A O 1
ATOM 889 N N . SER A 1 116 ? -10.424 -0.865 -25.202 1.00 48.71 114 SER A N 1
ATOM 890 C CA . SER A 1 116 ? -11.708 -0.250 -24.960 1.00 47.33 114 SER A CA 1
ATOM 891 C C . SER A 1 116 ? -11.975 -0.127 -23.462 1.00 45.26 114 SER A C 1
ATOM 892 O O . SER A 1 116 ? -12.315 0.980 -22.949 1.00 42.78 114 SER A O 1
ATOM 895 N N . HIS A 1 117 ? -11.775 -1.231 -22.752 1.00 61.83 115 HIS A N 1
ATOM 896 C CA . HIS A 1 117 ? -11.956 -1.230 -21.313 1.00 59.28 115 HIS A CA 1
ATOM 897 C C . HIS A 1 117 ? -10.980 -0.254 -20.626 1.00 57.33 115 HIS A C 1
ATOM 898 O O . HIS A 1 117 ? -11.365 0.485 -19.737 1.00 54.20 115 HIS A O 1
ATOM 905 N N . CYS A 1 118 ? -9.731 -0.250 -21.075 1.00 36.78 116 CYS A N 1
ATOM 906 C CA . CYS A 1 118 ? -8.674 0.552 -20.462 1.00 35.49 116 CYS A CA 1
ATOM 907 C C . CYS A 1 118 ? -8.936 2.025 -20.643 1.00 33.49 116 CYS A C 1
ATOM 908 O O . CYS A 1 118 ? -8.815 2.791 -19.670 1.00 29.98 116 CYS A O 1
ATOM 911 N N . ILE A 1 119 ? -9.301 2.436 -21.863 1.00 38.33 117 ILE A N 1
ATOM 912 C CA . ILE A 1 119 ? -9.602 3.835 -22.125 1.00 36.77 117 ILE A CA 1
ATOM 913 C C . ILE A 1 119 ? -10.912 4.281 -21.437 1.00 33.47 117 ILE A C 1
ATOM 914 O O . ILE A 1 119 ? -11.049 5.444 -21.008 1.00 31.90 117 ILE A O 1
ATOM 919 N N . GLN A 1 120 ? -11.834 3.351 -21.234 1.00 48.60 118 GLN A N 1
ATOM 920 C CA . GLN A 1 120 ? -13.025 3.657 -20.463 1.00 46.02 118 GLN A CA 1
ATOM 921 C C . GLN A 1 120 ? -12.646 4.112 -19.045 1.00 42.70 118 GLN A C 1
ATOM 922 O O . GLN A 1 120 ? -13.175 5.117 -18.538 1.00 42.36 118 GLN A O 1
ATOM 928 N N . GLN A 1 121 ? -11.737 3.373 -18.414 1.00 51.25 119 GLN A N 1
ATOM 929 C CA . GLN A 1 121 ? -11.333 3.686 -17.054 1.00 48.22 119 GLN A CA 1
ATOM 930 C C . GLN A 1 121 ? -10.548 4.999 -17.006 1.00 46.22 119 GLN A C 1
ATOM 931 O O . GLN A 1 121 ? -10.727 5.794 -16.092 1.00 45.36 119 GLN A O 1
ATOM 937 N N . ILE A 1 122 ? -9.666 5.202 -17.980 1.00 34.04 120 ILE A N 1
ATOM 938 C CA . ILE A 1 122 ? -8.896 6.425 -18.071 1.00 32.66 120 ILE A CA 1
ATOM 939 C C . ILE A 1 122 ? -9.867 7.616 -18.164 1.00 31.57 120 ILE A C 1
ATOM 940 O O . ILE A 1 122 ? -9.780 8.580 -17.370 1.00 29.46 120 ILE A O 1
ATOM 945 N N . LEU A 1 123 ? -10.824 7.519 -19.095 1.00 39.13 121 LEU A N 1
ATOM 946 C CA . LEU A 1 123 ? -11.805 8.577 -19.286 1.00 39.00 121 LEU A CA 1
ATOM 947 C C . LEU A 1 123 ? -12.697 8.797 -18.062 1.00 40.08 121 LEU A C 1
ATOM 948 O O . LEU A 1 123 ? -13.143 9.932 -17.833 1.00 40.85 121 LEU A O 1
ATOM 953 N N . GLU A 1 124 ? -12.978 7.736 -17.299 1.00 49.63 122 GLU A N 1
ATOM 954 C CA . GLU A 1 124 ? -13.721 7.873 -16.052 1.00 51.05 122 GLU A CA 1
ATOM 955 C C . GLU A 1 124 ? -12.895 8.692 -15.047 1.00 49.01 122 GLU A C 1
ATOM 956 O O . GLU A 1 124 ? -13.431 9.573 -14.391 1.00 50.10 122 GLU A O 1
ATOM 962 N N . SER A 1 125 ? -11.599 8.411 -14.921 1.00 39.70 123 SER A N 1
ATOM 963 C CA A SER A 1 125 ? -10.731 9.215 -14.050 0.38 37.97 123 SER A CA 1
ATOM 964 C CA B SER A 1 125 ? -10.759 9.208 -14.023 0.62 38.03 123 SER A CA 1
ATOM 965 C C . SER A 1 125 ? -10.683 10.673 -14.502 1.00 37.78 123 SER A C 1
ATOM 966 O O . SER A 1 125 ? -10.804 11.605 -13.701 1.00 38.12 123 SER A O 1
ATOM 971 N N . VAL A 1 126 ? -10.502 10.880 -15.796 1.00 37.16 124 VAL A N 1
ATOM 972 C CA . VAL A 1 126 ? -10.442 12.241 -16.341 1.00 37.27 124 VAL A CA 1
ATOM 973 C C . VAL A 1 126 ? -11.763 13.000 -16.134 1.00 39.84 124 VAL A C 1
ATOM 974 O O . VAL A 1 126 ? -11.768 14.201 -15.790 1.00 40.18 124 VAL A O 1
ATOM 978 N N . ASN A 1 127 ? -12.882 12.313 -16.356 1.00 45.85 125 ASN A N 1
ATOM 979 C CA . ASN A 1 127 ? -14.168 12.961 -16.199 1.00 48.87 125 ASN A CA 1
ATOM 980 C C . ASN A 1 127 ? -14.372 13.282 -14.738 1.00 49.38 125 ASN A C 1
ATOM 981 O O . ASN A 1 127 ? -14.986 14.288 -14.396 1.00 51.24 125 ASN A O 1
ATOM 986 N N . HIS A 1 128 ? -13.845 12.437 -13.867 1.00 44.14 126 HIS A N 1
ATOM 987 C CA . HIS A 1 128 ? -13.938 12.739 -12.453 1.00 44.68 126 HIS A CA 1
ATOM 988 C C . HIS A 1 128 ? -13.227 14.046 -12.118 1.00 43.53 126 HIS A C 1
ATOM 989 O O . HIS A 1 128 ? -13.710 14.829 -11.278 1.00 45.20 126 HIS A O 1
ATOM 996 N N . CYS A 1 129 ? -12.073 14.263 -12.746 1.00 40.91 127 CYS A N 1
ATOM 997 C CA . CYS A 1 129 ? -11.365 15.523 -12.593 1.00 40.10 127 CYS A CA 1
ATOM 998 C C . CYS A 1 129 ? -12.195 16.672 -13.138 1.00 42.28 127 CYS A C 1
ATOM 999 O O . CYS A 1 129 ? -12.340 17.698 -12.498 1.00 43.39 127 CYS A O 1
ATOM 1002 N N . HIS A 1 130 ? -12.729 16.505 -14.336 1.00 39.17 128 HIS A N 1
ATOM 1003 C CA . HIS A 1 130 ? -13.383 17.605 -15.034 1.00 41.31 128 HIS A CA 1
ATOM 1004 C C . HIS A 1 130 ? -14.665 18.054 -14.395 1.00 44.66 128 HIS A C 1
ATOM 1005 O O . HIS A 1 130 ? -14.974 19.255 -14.399 1.00 46.40 128 HIS A O 1
ATOM 1012 N N . GLN A 1 131 ? -15.421 17.118 -13.839 1.00 59.70 129 GLN A N 1
ATOM 1013 C CA . GLN A 1 131 ? -16.681 17.494 -13.220 1.00 63.45 129 GLN A CA 1
ATOM 1014 C C . GLN A 1 131 ? -16.455 18.055 -11.809 1.00 63.60 129 GLN A C 1
ATOM 1015 O O . GLN A 1 131 ? -17.383 18.522 -11.178 1.00 66.84 129 GLN A O 1
ATOM 1021 N N . ASN A 1 132 ? -15.207 18.016 -11.342 1.00 52.43 130 ASN A N 1
ATOM 1022 C CA . ASN A 1 132 ? -14.810 18.683 -10.105 1.00 52.47 130 ASN A CA 1
ATOM 1023 C C . ASN A 1 132 ? -13.928 19.912 -10.384 1.00 51.26 130 ASN A C 1
ATOM 1024 O O . ASN A 1 132 ? -13.285 20.461 -9.489 1.00 50.74 130 ASN A O 1
ATOM 1029 N N . GLY A 1 133 ? -13.903 20.334 -11.638 1.00 49.49 131 GLY A N 1
ATOM 1030 C CA . GLY A 1 133 ? -13.293 21.593 -12.002 1.00 49.50 131 GLY A CA 1
ATOM 1031 C C . GLY A 1 133 ? -11.782 21.548 -12.063 1.00 46.06 131 GLY A C 1
ATOM 1032 O O . GLY A 1 133 ? -11.145 22.547 -11.786 1.00 46.07 131 GLY A O 1
ATOM 1033 N N . VAL A 1 134 ? -11.214 20.409 -12.443 1.00 39.49 132 VAL A N 1
ATOM 1034 C CA . VAL A 1 134 ? -9.778 20.250 -12.544 1.00 36.82 132 VAL A CA 1
ATOM 1035 C C . VAL A 1 134 ? -9.379 19.781 -13.952 1.00 36.04 132 VAL A C 1
ATOM 1036 O O . VAL A 1 134 ? -9.992 18.870 -14.531 1.00 35.64 132 VAL A O 1
ATOM 1040 N N . VAL A 1 135 ? -8.351 20.423 -14.495 1.00 31.83 133 VAL A N 1
ATOM 1041 C CA . VAL A 1 135 ? -7.722 19.974 -15.712 1.00 31.90 133 VAL A CA 1
ATOM 1042 C C . VAL A 1 135 ? -6.382 19.416 -15.264 1.00 31.81 133 VAL A C 1
ATOM 1043 O O . VAL A 1 135 ? -5.633 20.052 -14.540 1.00 33.63 133 VAL A O 1
ATOM 1047 N N . HIS A 1 136 ? -6.100 18.187 -15.684 1.00 28.12 134 HIS A N 1
ATOM 1048 C CA . HIS A 1 136 ? -4.910 17.487 -15.229 1.00 27.17 134 HIS A CA 1
ATOM 1049 C C . HIS A 1 136 ? -3.651 18.036 -15.935 1.00 30.30 134 HIS A C 1
ATOM 1050 O O . HIS A 1 136 ? -2.613 18.268 -15.328 1.00 31.27 134 HIS A O 1
ATOM 1057 N N . ARG A 1 137 ? -3.780 18.209 -17.259 1.00 23.73 135 ARG A N 1
ATOM 1058 C CA . ARG A 1 137 ? -2.745 18.747 -18.149 1.00 26.81 135 ARG A CA 1
ATOM 1059 C C . ARG A 1 137 ? -1.598 17.847 -18.486 1.00 27.41 135 ARG A C 1
ATOM 1060 O O . ARG A 1 137 ? -0.765 18.233 -19.292 1.00 29.67 135 ARG A O 1
ATOM 1068 N N . ASN A 1 138 ? -1.558 16.615 -17.944 1.00 27.70 136 ASN A N 1
ATOM 1069 C CA . ASN A 1 138 ? -0.422 15.742 -18.195 1.00 27.94 136 ASN A CA 1
ATOM 1070 C C . ASN A 1 138 ? -0.786 14.251 -18.282 1.00 25.59 136 ASN A C 1
ATOM 1071 O O . ASN A 1 138 ? -0.077 13.384 -17.742 1.00 23.42 136 ASN A O 1
ATOM 1076 N N . LEU A 1 139 ? -1.883 13.983 -18.976 1.00 31.81 137 LEU A N 1
ATOM 1077 C CA . LEU A 1 139 ? -2.261 12.632 -19.293 1.00 31.91 137 LEU A CA 1
ATOM 1078 C C . LEU A 1 139 ? -1.230 11.964 -20.225 1.00 34.84 137 LEU A C 1
ATOM 1079 O O . LEU A 1 139 ? -0.839 12.496 -21.246 1.00 36.98 137 LEU A O 1
ATOM 1084 N N . LYS A 1 140 ? -0.763 10.795 -19.813 1.00 29.79 138 LYS A N 1
ATOM 1085 C CA . LYS A 1 140 ? 0.066 9.957 -20.624 1.00 31.15 138 LYS A CA 1
ATOM 1086 C C . LYS A 1 140 ? 0.225 8.613 -19.903 1.00 29.11 138 LYS A C 1
ATOM 1087 O O . LYS A 1 140 ? 0.005 8.510 -18.706 1.00 26.05 138 LYS A O 1
ATOM 1093 N N . PRO A 1 141 ? 0.674 7.606 -20.638 1.00 29.99 139 PRO A N 1
ATOM 1094 C CA . PRO A 1 141 ? 0.704 6.283 -20.006 1.00 29.28 139 PRO A CA 1
ATOM 1095 C C . PRO A 1 141 ? 1.628 6.190 -18.771 1.00 24.67 139 PRO A C 1
ATOM 1096 O O . PRO A 1 141 ? 1.437 5.263 -17.926 1.00 24.23 139 PRO A O 1
ATOM 1100 N N . GLU A 1 142 ? 2.622 7.063 -18.661 1.00 38.35 140 GLU A N 1
ATOM 1101 C CA . GLU A 1 142 ? 3.506 7.039 -17.492 1.00 34.78 140 GLU A CA 1
ATOM 1102 C C . GLU A 1 142 ? 2.774 7.467 -16.219 1.00 32.94 140 GLU A C 1
ATOM 1103 O O . GLU A 1 142 ? 3.188 7.120 -15.089 1.00 31.20 140 GLU A O 1
ATOM 1109 N N . ASN A 1 143 ? 1.671 8.191 -16.410 1.00 29.01 141 ASN A N 1
ATOM 1110 C CA . ASN A 1 143 ? 0.891 8.743 -15.317 1.00 27.29 141 ASN A CA 1
ATOM 1111 C C . ASN A 1 143 ? -0.409 8.020 -15.086 1.00 28.60 141 ASN A C 1
ATOM 1112 O O . ASN A 1 143 ? -1.283 8.499 -14.393 1.00 27.74 141 ASN A O 1
ATOM 1117 N N . LEU A 1 144 ? -0.499 6.796 -15.577 1.00 27.79 142 LEU A N 1
ATOM 1118 C CA . LEU A 1 144 ? -1.643 5.970 -15.323 1.00 29.61 142 LEU A CA 1
ATOM 1119 C C . LEU A 1 144 ? -1.074 4.665 -14.781 1.00 30.23 142 LEU A C 1
ATOM 1120 O O . LEU A 1 144 ? -0.216 4.065 -15.408 1.00 31.58 142 LEU A O 1
ATOM 1125 N N . LEU A 1 145 ? -1.514 4.289 -13.585 1.00 32.07 143 LEU A N 1
ATOM 1126 C CA . LEU A 1 145 ? -0.914 3.183 -12.838 1.00 32.96 143 LEU A CA 1
ATOM 1127 C C . LEU A 1 145 ? -1.933 2.073 -12.758 1.00 35.84 143 LEU A C 1
ATOM 1128 O O . LEU A 1 145 ? -3.119 2.339 -12.687 1.00 35.73 143 LEU A O 1
ATOM 1133 N N . LEU A 1 146 ? -1.456 0.830 -12.771 1.00 31.68 144 LEU A N 1
ATOM 1134 C CA . LEU A 1 146 ? -2.344 -0.334 -12.812 1.00 34.28 144 LEU A CA 1
ATOM 1135 C C . LEU A 1 146 ? -2.382 -1.009 -11.450 1.00 34.20 144 LEU A C 1
ATOM 1136 O O . LEU A 1 146 ? -1.346 -1.212 -10.829 1.00 33.95 144 LEU A O 1
ATOM 1141 N N . ALA A 1 147 ? -3.579 -1.323 -10.972 1.00 44.66 145 ALA A N 1
ATOM 1142 C CA . ALA A 1 147 ? -3.716 -2.000 -9.677 1.00 44.92 145 ALA A CA 1
ATOM 1143 C C . ALA A 1 147 ? -2.975 -3.336 -9.674 1.00 46.95 145 ALA A C 1
ATOM 1144 O O . ALA A 1 147 ? -2.560 -3.811 -8.623 1.00 47.37 145 ALA A O 1
ATOM 1146 N N . SER A 1 148 ? -2.815 -3.950 -10.845 1.00 52.04 146 SER A N 1
ATOM 1147 C CA . SER A 1 148 ? -2.048 -5.181 -10.931 1.00 53.30 146 SER A CA 1
ATOM 1148 C C . SER A 1 148 ? -1.721 -5.526 -12.383 1.00 54.02 146 SER A C 1
ATOM 1149 O O . SER A 1 148 ? -1.947 -4.718 -13.320 1.00 53.90 146 SER A O 1
ATOM 1152 N N . LYS A 1 149 ? -1.150 -6.712 -12.565 1.00 80.85 147 LYS A N 1
ATOM 1153 C CA . LYS A 1 149 ? -0.641 -7.131 -13.861 1.00 81.03 147 LYS A CA 1
ATOM 1154 C C . LYS A 1 149 ? -1.749 -7.865 -14.633 1.00 82.13 147 LYS A C 1
ATOM 1155 O O . LYS A 1 149 ? -1.646 -8.069 -15.843 1.00 82.27 147 LYS A O 1
ATOM 1161 N N . ALA A 1 150 ? -2.820 -8.238 -13.923 1.00 62.33 148 ALA A N 1
ATOM 1162 C CA . ALA A 1 150 ? -3.969 -8.919 -14.540 1.00 63.30 148 ALA A CA 1
ATOM 1163 C C . ALA A 1 150 ? -4.694 -8.072 -15.591 1.00 63.87 148 ALA A C 1
ATOM 1164 O O . ALA A 1 150 ? -4.721 -6.836 -15.528 1.00 63.53 148 ALA A O 1
ATOM 1166 N N . LYS A 1 151 ? -5.318 -8.761 -16.539 1.00 73.56 149 LYS A N 1
ATOM 1167 C CA . LYS A 1 151 ? -6.050 -8.099 -17.602 1.00 74.33 149 LYS A CA 1
ATOM 1168 C C . LYS A 1 151 ? -7.260 -7.329 -17.072 1.00 74.40 149 LYS A C 1
ATOM 1169 O O . LYS A 1 151 ? -8.013 -7.820 -16.227 1.00 74.13 149 LYS A O 1
ATOM 1175 N N . GLY A 1 152 ? -7.412 -6.096 -17.558 1.00 65.79 150 GLY A N 1
ATOM 1176 C CA . GLY A 1 152 ? -8.495 -5.231 -17.127 1.00 65.06 150 GLY A CA 1
ATOM 1177 C C . GLY A 1 152 ? -8.337 -4.726 -15.697 1.00 63.33 150 GLY A C 1
ATOM 1178 O O . GLY A 1 152 ? -9.303 -4.226 -15.118 1.00 61.80 150 GLY A O 1
ATOM 1179 N N . ALA A 1 153 ? -7.134 -4.869 -15.129 1.00 54.98 151 ALA A N 1
ATOM 1180 C CA . ALA A 1 153 ? -6.799 -4.284 -13.817 1.00 52.98 151 ALA A CA 1
ATOM 1181 C C . ALA A 1 153 ? -7.250 -2.827 -13.751 1.00 51.16 151 ALA A 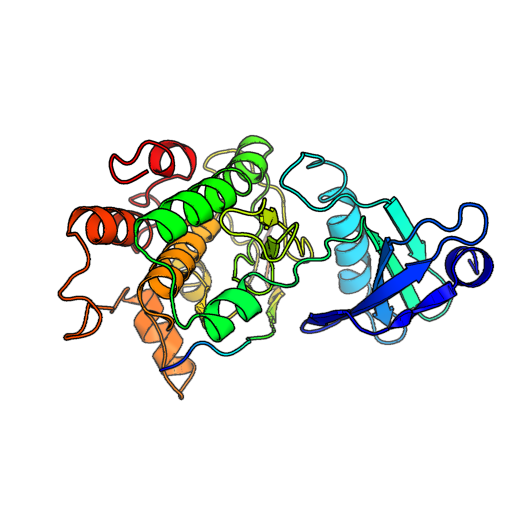C 1
ATOM 1182 O O . ALA A 1 153 ? -7.283 -2.124 -14.756 1.00 51.76 151 ALA A O 1
ATOM 1184 N N . ALA A 1 154 ? -7.624 -2.401 -12.556 1.00 45.01 152 ALA A N 1
ATOM 1185 C CA . ALA A 1 154 ? -8.094 -1.046 -12.353 1.00 42.30 152 ALA A CA 1
ATOM 1186 C C . ALA A 1 154 ? -6.969 -0.082 -12.724 1.00 41.64 152 ALA A C 1
ATOM 1187 O O . ALA A 1 154 ? -5.783 -0.403 -12.568 1.00 42.35 152 ALA A O 1
ATOM 1189 N N . VAL A 1 155 ? -7.346 1.075 -13.252 1.00 41.47 153 VAL A N 1
ATOM 1190 C CA . VAL A 1 155 ? -6.393 2.090 -13.692 1.00 40.60 153 VAL A CA 1
ATOM 1191 C C . VAL A 1 155 ? -6.470 3.269 -12.737 1.00 36.44 153 VAL A C 1
ATOM 1192 O O . VAL A 1 155 ? -7.555 3.709 -12.388 1.00 34.73 153 VAL A O 1
ATOM 1196 N N . LYS A 1 156 ? -5.329 3.769 -12.295 1.00 40.32 154 LYS A N 1
ATOM 1197 C CA . LYS A 1 156 ? -5.310 4.865 -11.335 1.00 37.01 154 LYS A CA 1
ATOM 1198 C C . LYS A 1 156 ? -4.619 6.051 -11.977 1.00 35.67 154 LYS A C 1
ATOM 1199 O O . LYS A 1 156 ? -3.494 5.938 -12.454 1.00 36.60 154 LYS A O 1
ATOM 1205 N N . LEU A 1 157 ? -5.309 7.182 -12.011 1.00 28.63 155 LEU A N 1
ATOM 1206 C CA . LEU A 1 157 ? -4.710 8.408 -12.517 1.00 27.63 155 LEU A CA 1
ATOM 1207 C C . LEU A 1 157 ? -3.771 8.997 -11.468 1.00 26.59 155 LEU A C 1
ATOM 1208 O O . LEU A 1 157 ? -4.160 9.196 -10.318 1.00 27.21 155 LEU A O 1
ATOM 1213 N N . ALA A 1 158 ? -2.549 9.304 -11.874 1.00 28.24 156 ALA A N 1
ATOM 1214 C CA . ALA A 1 158 ? -1.550 9.849 -10.988 1.00 27.56 156 ALA A CA 1
ATOM 1215 C C . ALA A 1 158 ? -0.958 11.174 -11.503 1.00 27.24 156 ALA A C 1
ATOM 1216 O O . ALA A 1 158 ? -1.357 11.717 -12.551 1.00 27.93 156 ALA A O 1
ATOM 1218 N N . ASP A 1 159 ? 0.029 11.648 -10.754 1.00 28.62 157 ASP A N 1
ATOM 1219 C CA . ASP A 1 159 ? 0.865 12.782 -11.129 1.00 28.69 157 ASP A CA 1
ATOM 1220 C C . ASP A 1 159 ? 0.044 14.062 -11.393 1.00 29.96 157 ASP A C 1
ATOM 1221 O O . ASP A 1 159 ? -0.128 14.527 -12.533 1.00 31.82 157 ASP A O 1
ATOM 1226 N N . PHE A 1 160 ? -0.430 14.634 -10.294 1.00 27.99 158 PHE A N 1
ATOM 1227 C CA . PHE A 1 160 ? -1.176 15.886 -10.334 1.00 30.48 158 PHE A CA 1
ATOM 1228 C C . PHE A 1 160 ? -0.300 17.120 -10.192 1.00 33.26 158 PHE A C 1
ATOM 1229 O O . PHE A 1 160 ? -0.765 18.168 -9.769 1.00 36.44 158 PHE A O 1
ATOM 1237 N N . GLY A 1 161 ? 0.956 16.993 -10.596 1.00 22.53 159 GLY A N 1
ATOM 1238 C CA . GLY A 1 161 ? 1.931 18.065 -10.458 1.00 24.78 159 GLY A CA 1
ATOM 1239 C C . GLY A 1 161 ? 1.547 19.323 -11.263 1.00 29.93 159 GLY A C 1
ATOM 1240 O O . GLY A 1 161 ? 1.884 20.441 -10.896 1.00 33.02 159 GLY A O 1
ATOM 1241 N N . LEU A 1 162 ? 0.830 19.130 -12.363 1.00 21.26 160 LEU A N 1
ATOM 1242 C CA . LEU A 1 162 ? 0.503 20.251 -13.266 1.00 26.21 160 LEU A CA 1
ATOM 1243 C C . LEU A 1 162 ? -0.969 20.622 -13.204 1.00 28.09 160 LEU A C 1
ATOM 1244 O O . LEU A 1 162 ? -1.415 21.593 -13.852 1.00 29.95 160 LEU A O 1
ATOM 1249 N N . ALA A 1 163 ? -1.732 19.834 -12.472 1.00 28.44 161 ALA A N 1
ATOM 1250 C CA . ALA A 1 163 ? -3.168 19.988 -12.433 1.00 28.04 161 ALA A CA 1
ATOM 1251 C C . ALA A 1 163 ? -3.557 21.366 -11.871 1.00 31.73 161 ALA A C 1
ATOM 1252 O O . ALA A 1 163 ? -2.954 21.885 -10.902 1.00 33.63 161 ALA A O 1
ATOM 1254 N N . ILE A 1 164 ? -4.585 21.937 -12.475 1.00 35.95 162 ILE A N 1
ATOM 1255 C CA A ILE A 1 164 ? -5.038 23.255 -12.080 0.26 37.40 162 ILE A CA 1
ATOM 1256 C CA B ILE A 1 164 ? -5.028 23.253 -12.089 0.74 37.40 162 ILE A CA 1
ATOM 1257 C C . ILE A 1 164 ? -6.556 23.277 -12.123 1.00 35.82 162 ILE A C 1
ATOM 1258 O O . ILE A 1 164 ? -7.171 22.345 -12.665 1.00 33.55 162 ILE A O 1
ATOM 1267 N N . GLU A 1 165 ? -7.164 24.316 -11.539 1.00 45.32 163 GLU A N 1
ATOM 1268 C CA . GLU A 1 165 ? -8.617 24.399 -11.476 1.00 44.26 163 GLU A CA 1
ATOM 1269 C C . GLU A 1 165 ? -9.232 25.338 -12.526 1.00 44.75 163 GLU A C 1
ATOM 1270 O O . GLU A 1 165 ? -8.642 26.366 -12.880 1.00 46.21 163 GLU A O 1
ATOM 1276 N N . VAL A 1 166 ? -10.419 24.961 -13.011 1.00 63.14 164 VAL A N 1
ATOM 1277 C CA . VAL A 1 166 ? -11.129 25.692 -14.057 1.00 65.71 164 VAL A CA 1
ATOM 1278 C C . VAL A 1 166 ? -12.622 25.466 -13.902 1.00 68.61 164 VAL A C 1
ATOM 1279 O O . VAL A 1 166 ? -13.055 24.348 -13.630 1.00 67.76 164 VAL A O 1
ATOM 1283 N N . GLN A 1 167 ? -13.407 26.513 -14.117 1.00 66.12 165 GLN A N 1
ATOM 1284 C CA . GLN A 1 167 ? -14.862 26.405 -14.114 1.00 69.68 165 GLN A CA 1
ATOM 1285 C C . GLN A 1 167 ? -15.418 25.925 -15.466 1.00 70.65 165 GLN A C 1
ATOM 1286 O O . GLN A 1 167 ? -15.295 26.614 -16.480 1.00 71.94 165 GLN A O 1
ATOM 1292 N N . GLY A 1 168 ? -16.017 24.734 -15.472 1.00 70.80 166 GLY A N 1
ATOM 1293 C CA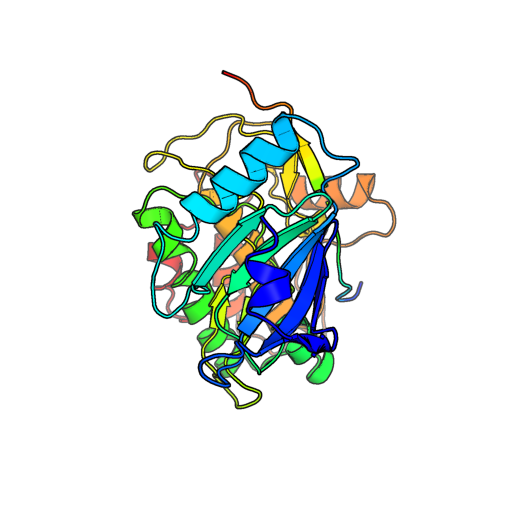 . GLY A 1 168 ? -16.793 24.250 -16.604 1.00 72.71 166 GLY A CA 1
ATOM 1294 C C . GLY A 1 168 ? -16.110 24.267 -17.960 1.00 71.41 166 GLY A C 1
ATOM 1295 O O . GLY A 1 168 ? -15.111 23.576 -18.181 1.00 67.62 166 GLY A O 1
ATOM 1296 N N . ASP A 1 169 ? -16.682 25.061 -18.866 1.00 83.54 167 ASP A N 1
ATOM 1297 C CA . ASP A 1 169 ? -16.213 25.200 -20.246 1.00 83.42 167 ASP A CA 1
ATOM 1298 C C . ASP A 1 169 ? -15.066 26.192 -20.368 1.00 82.00 167 ASP A C 1
ATOM 1299 O O . ASP A 1 169 ? -14.378 26.216 -21.390 1.00 81.06 167 ASP A O 1
ATOM 1304 N N . HIS A 1 170 ? -14.891 27.025 -19.342 1.00 66.81 168 HIS A N 1
ATOM 1305 C CA . HIS A 1 170 ? -13.960 28.158 -19.405 1.00 66.61 168 HIS A CA 1
ATOM 1306 C C . HIS A 1 170 ? -12.565 27.803 -19.923 1.00 62.76 168 HIS A C 1
ATOM 1307 O O . HIS A 1 170 ? -12.078 26.682 -19.753 1.00 59.31 168 HIS A O 1
ATOM 1314 N N . GLN A 1 171 ? -11.937 28.777 -20.571 1.00 63.78 169 GLN A N 1
ATOM 1315 C CA . GLN A 1 171 ? -10.608 28.590 -21.126 1.00 60.92 169 GLN A CA 1
ATOM 1316 C C . GLN A 1 171 ? -9.788 29.851 -20.873 1.00 61.69 169 GLN A C 1
ATOM 1317 O O . GLN A 1 171 ? -10.299 30.968 -20.946 1.00 65.33 169 GLN A O 1
ATOM 1323 N N . ALA A 1 172 ? -8.519 29.657 -20.525 1.00 51.32 170 ALA A N 1
ATOM 1324 C CA . ALA A 1 172 ? -7.626 30.773 -20.208 1.00 51.99 170 ALA A CA 1
ATOM 1325 C C . ALA A 1 172 ? -6.211 30.316 -20.488 1.00 49.01 170 ALA A C 1
ATOM 1326 O O . ALA A 1 172 ? -5.987 29.122 -20.734 1.00 46.35 170 ALA A O 1
ATOM 1328 N N . TRP A 1 173 ? -5.249 31.232 -20.475 1.00 50.05 171 TRP A N 1
ATOM 1329 C CA . TRP A 1 173 ? -3.874 30.824 -20.733 1.00 47.72 171 TRP A CA 1
ATOM 1330 C C . TRP A 1 173 ? -3.232 30.324 -19.433 1.00 47.06 171 TRP A C 1
ATOM 1331 O O . TRP A 1 173 ? -2.717 31.125 -18.656 1.00 47.71 171 TRP A O 1
ATOM 1342 N N . PHE A 1 174 ? -3.265 29.001 -19.190 1.00 40.19 172 PHE A N 1
ATOM 1343 C CA . PHE A 1 174 ? -2.735 28.478 -17.935 1.00 40.86 172 PHE A CA 1
ATOM 1344 C C . PHE A 1 174 ? -1.251 28.127 -18.021 1.00 41.33 172 PHE A C 1
ATOM 1345 O O . PHE A 1 174 ? -0.718 27.530 -17.120 1.00 42.08 172 PHE A O 1
ATOM 1353 N N . GLY A 1 175 ? -0.586 28.525 -19.103 1.00 40.67 173 GLY A N 1
ATOM 1354 C CA . GLY A 1 175 ? 0.854 28.346 -19.226 1.00 41.35 173 GLY A CA 1
ATOM 1355 C C . GLY A 1 175 ? 1.282 27.228 -20.139 1.00 41.18 173 GLY A C 1
ATOM 1356 O O . GLY A 1 175 ? 0.477 26.367 -20.472 1.00 40.40 173 GLY A O 1
ATOM 1357 N N . PHE A 1 176 ? 2.552 27.244 -20.533 1.00 39.68 174 PHE A N 1
ATOM 1358 C CA . PHE A 1 176 ? 3.055 26.247 -21.465 1.00 39.64 174 PHE A CA 1
ATOM 1359 C C . PHE A 1 176 ? 3.610 25.064 -20.672 1.00 40.74 174 PHE A C 1
ATOM 1360 O O . PHE A 1 176 ? 4.742 25.108 -20.184 1.00 41.39 174 PHE A O 1
ATOM 1368 N N . ALA A 1 177 ? 2.812 24.009 -20.568 1.00 29.10 175 ALA A N 1
ATOM 1369 C CA . ALA A 1 177 ? 3.224 22.844 -19.752 1.00 30.25 175 ALA A CA 1
ATOM 1370 C C . ALA A 1 177 ? 2.502 21.561 -20.142 1.00 29.53 175 ALA A C 1
ATOM 1371 O O . ALA A 1 177 ? 1.393 21.616 -20.649 1.00 27.74 175 ALA A O 1
ATOM 1373 N N . GLY A 1 178 ? 3.106 20.416 -19.823 1.00 33.03 176 GLY A N 1
ATOM 1374 C CA . GLY A 1 178 ? 2.561 19.115 -20.222 1.00 32.36 176 GLY A CA 1
ATOM 1375 C C . GLY A 1 178 ? 3.716 18.220 -20.642 1.00 30.21 176 GLY A C 1
ATOM 1376 O O . GLY A 1 178 ? 4.848 18.498 -20.249 1.00 27.96 176 GLY A O 1
ATOM 1377 N N . THR A 1 179 ? 3.462 17.171 -21.430 1.00 31.56 177 THR A N 1
ATOM 1378 C CA . THR A 1 179 ? 4.545 16.364 -21.982 1.00 28.73 177 THR A CA 1
ATOM 1379 C C . THR A 1 179 ? 4.452 16.377 -23.499 1.00 29.28 177 THR A C 1
ATOM 1380 O O . THR A 1 179 ? 3.370 16.134 -24.017 1.00 30.20 177 THR A O 1
ATOM 1384 N N . PRO A 1 180 ? 5.566 16.652 -24.206 1.00 34.21 178 PRO A N 1
ATOM 1385 C CA . PRO A 1 180 ? 5.534 17.023 -25.645 1.00 34.48 178 PRO A CA 1
ATOM 1386 C C . PRO A 1 180 ? 4.593 16.232 -26.544 1.00 35.12 178 PRO A C 1
ATOM 1387 O O . PRO A 1 180 ? 3.700 16.818 -27.135 1.00 35.60 178 PRO A O 1
ATOM 1391 N N . GLY A 1 181 ? 4.759 14.910 -26.643 1.00 33.38 179 GLY A N 1
ATOM 1392 C CA . GLY A 1 181 ? 3.978 14.143 -27.591 1.00 34.21 179 GLY A CA 1
ATOM 1393 C C . GLY A 1 181 ? 2.500 14.093 -27.277 1.00 34.65 179 GLY A C 1
ATOM 1394 O O . GLY A 1 181 ? 1.718 13.654 -28.126 1.00 34.83 179 GLY A O 1
ATOM 1395 N N . TYR A 1 182 ? 2.130 14.508 -26.070 1.00 31.05 180 TYR A N 1
ATOM 1396 C CA . TYR A 1 182 ? 0.737 14.525 -25.612 1.00 30.73 180 TYR A CA 1
ATOM 1397 C C . TYR A 1 182 ? 0.081 15.923 -25.576 1.00 30.57 180 TYR A C 1
ATOM 1398 O O . TYR A 1 182 ? -1.112 16.049 -25.260 1.00 30.52 180 TYR A O 1
ATOM 1407 N N . LEU A 1 183 ? 0.865 16.940 -25.894 1.00 30.80 181 LEU A N 1
ATOM 1408 C CA . LEU A 1 183 ? 0.410 18.329 -25.797 1.00 30.59 181 LEU A CA 1
ATOM 1409 C C . LEU A 1 183 ? -0.670 18.559 -26.860 1.00 30.60 181 LEU A C 1
ATOM 1410 O O . LEU A 1 183 ? -0.661 17.917 -27.962 1.00 31.12 181 LEU A O 1
ATOM 1415 N N . SER A 1 184 ? -1.617 19.434 -26.527 1.00 36.37 182 SER A N 1
ATOM 1416 C CA . SER A 1 184 ? -2.721 19.774 -27.396 1.00 36.94 182 SER A CA 1
ATOM 1417 C C . SER A 1 184 ? -2.330 20.875 -28.414 1.00 36.86 182 SER A C 1
ATOM 1418 O O . SER A 1 184 ? -1.405 21.693 -28.141 1.00 36.32 182 SER A O 1
ATOM 1421 N N . PRO A 1 185 ? -3.032 20.925 -29.561 1.00 41.35 183 PRO A N 1
ATOM 1422 C CA . PRO A 1 185 ? -2.734 22.017 -30.496 1.00 41.11 183 PRO A CA 1
ATOM 1423 C C . PRO A 1 185 ? -2.862 23.382 -29.819 1.00 40.73 183 PRO A C 1
ATOM 1424 O O . PRO A 1 185 ? -2.041 24.275 -30.042 1.00 41.71 183 PRO A O 1
ATOM 1428 N N . GLU A 1 186 ? -3.867 23.542 -28.970 1.00 40.47 184 GLU A N 1
ATOM 1429 C CA . GLU A 1 186 ? -4.142 24.880 -28.428 1.00 41.89 184 GLU A CA 1
ATOM 1430 C C . GLU A 1 186 ? -3.049 25.349 -27.460 1.00 40.06 184 GLU A C 1
ATOM 1431 O O . GLU A 1 186 ? -2.735 26.563 -27.382 1.00 41.70 184 GLU A O 1
ATOM 1437 N N . VAL A 1 187 ? -2.497 24.438 -26.676 1.00 39.71 185 VAL A N 1
ATOM 1438 C CA . VAL A 1 187 ? -1.349 24.764 -25.816 1.00 39.80 185 VAL A CA 1
ATOM 1439 C C . VAL A 1 187 ? -0.142 25.149 -26.673 1.00 39.92 185 VAL A C 1
ATOM 1440 O O . VAL A 1 187 ? 0.522 26.176 -26.417 1.00 40.23 185 VAL A O 1
ATOM 1444 N N . LEU A 1 188 ? 0.109 24.352 -27.718 1.00 41.00 186 LEU A N 1
ATOM 1445 C CA . LEU A 1 188 ? 1.182 24.639 -28.651 1.00 41.05 186 LEU A CA 1
ATOM 1446 C C . LEU A 1 188 ? 0.969 25.956 -29.411 1.00 42.27 186 LEU A C 1
ATOM 1447 O O . LEU A 1 188 ? 1.954 26.609 -29.762 1.00 43.70 186 LEU A O 1
ATOM 1452 N N . LYS A 1 189 ? -0.284 26.325 -29.696 1.00 45.75 187 LYS A N 1
ATOM 1453 C CA . LYS A 1 189 ? -0.586 27.612 -30.387 1.00 49.38 187 LYS A CA 1
ATOM 1454 C C . LYS A 1 189 ? -0.608 28.780 -29.388 1.00 49.93 187 LYS A C 1
ATOM 1455 O O . LYS A 1 189 ? -0.933 29.913 -29.739 1.00 53.02 187 LYS A O 1
ATOM 1461 N N . LYS A 1 190 ? -0.311 28.498 -28.123 1.00 57.58 188 LYS A N 1
ATOM 1462 C CA . LYS A 1 190 ? -0.493 29.480 -27.031 1.00 58.03 188 LYS A CA 1
ATOM 1463 C C . LYS A 1 190 ? -1.866 30.149 -27.010 1.00 60.33 188 LYS A C 1
ATOM 1464 O O . LYS A 1 190 ? -1.973 31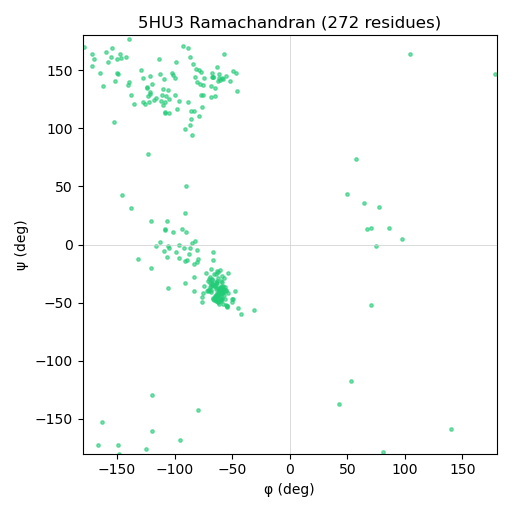.345 -26.799 1.00 62.77 188 LYS A O 1
ATOM 1470 N N . GLU A 1 191 ? -2.911 29.354 -27.201 1.00 50.36 189 GLU A N 1
ATOM 1471 C CA . GLU A 1 191 ? -4.275 29.837 -27.065 1.00 52.62 189 GLU A CA 1
ATOM 1472 C C . GLU A 1 191 ? -4.819 29.453 -25.694 1.00 50.59 189 GLU A C 1
ATOM 1473 O O . GLU A 1 191 ? -4.347 28.481 -25.084 1.00 47.27 189 GLU A O 1
ATOM 1479 N N . PRO A 1 192 ? -5.835 30.206 -25.221 1.00 54.28 190 PRO A N 1
ATOM 1480 C CA . PRO A 1 192 ? -6.496 29.864 -23.961 1.00 52.98 190 PRO A CA 1
ATOM 1481 C C . PRO A 1 192 ? -6.984 28.431 -24.071 1.00 50.86 190 PRO A C 1
ATOM 1482 O O . PRO A 1 192 ? -7.359 28.020 -25.161 1.00 51.97 190 PRO A O 1
ATOM 1486 N N . TYR A 1 193 ? -6.959 27.672 -22.983 1.00 44.00 191 TYR A N 1
ATOM 1487 C CA . TYR A 1 193 ? -7.369 26.285 -23.060 1.00 42.17 191 TYR A CA 1
ATOM 1488 C C . TYR A 1 193 ? -7.992 25.860 -21.742 1.00 41.17 191 TYR A C 1
ATOM 1489 O O . TYR A 1 193 ? -8.048 26.645 -20.805 1.00 41.84 191 TYR A O 1
ATOM 1498 N N . GLY A 1 194 ? -8.417 24.599 -21.663 1.00 39.13 192 GLY A N 1
ATOM 1499 C CA . GLY A 1 194 ? -9.262 24.151 -20.567 1.00 39.01 192 GLY A CA 1
ATOM 1500 C C . GLY A 1 194 ? -9.276 22.629 -20.468 1.00 36.76 192 GLY A C 1
ATOM 1501 O O . GLY A 1 194 ? -8.326 21.986 -20.877 1.00 34.58 192 GLY A O 1
ATOM 1502 N N . LYS A 1 195 ? -10.357 22.073 -19.941 1.00 44.25 193 LYS A N 1
ATOM 1503 C CA . LYS A 1 195 ? -10.430 20.657 -19.669 1.00 42.47 193 LYS A CA 1
ATOM 1504 C C . LYS A 1 195 ? -10.173 19.828 -20.925 1.00 42.18 193 LYS A C 1
ATOM 1505 O O . LYS A 1 195 ? -9.600 18.740 -20.851 1.00 41.34 193 LYS A O 1
ATOM 1511 N N . SER A 1 196 ? -10.522 20.403 -22.065 1.00 44.67 194 SER A N 1
ATOM 1512 C CA . SER A 1 196 ? -10.490 19.699 -23.322 1.00 45.14 194 SER A CA 1
ATOM 1513 C C . SER A 1 196 ? -9.094 19.232 -23.764 1.00 45.04 194 SER A C 1
ATOM 1514 O O . SER A 1 196 ? -8.983 18.258 -24.525 1.00 45.66 194 SER A O 1
ATOM 1517 N N . VAL A 1 197 ? -8.030 19.875 -23.269 1.00 34.44 195 VAL A N 1
ATOM 1518 C CA . VAL A 1 197 ? -6.664 19.370 -23.523 1.00 35.06 195 VAL A CA 1
ATOM 1519 C C . VAL A 1 197 ? -6.426 17.947 -23.030 1.00 34.58 195 VAL A C 1
ATOM 1520 O O . VAL A 1 197 ? -5.651 17.216 -23.647 1.00 35.76 195 VAL A O 1
ATOM 1524 N N . ASP A 1 198 ? -7.071 17.540 -21.942 1.00 33.47 196 ASP A N 1
ATOM 1525 C CA . ASP A 1 198 ? -6.898 16.165 -21.437 1.00 32.53 196 ASP A CA 1
ATOM 1526 C C . ASP A 1 198 ? -7.504 15.146 -22.419 1.00 33.57 196 ASP A C 1
ATOM 1527 O O . ASP A 1 198 ? -7.073 14.000 -22.456 1.00 34.30 196 ASP A O 1
ATOM 1532 N N . ILE A 1 199 ? -8.544 15.560 -23.141 1.00 36.62 197 ILE A N 1
ATOM 1533 C CA . ILE A 1 199 ? -9.215 14.668 -24.078 1.00 37.64 197 ILE A CA 1
ATOM 1534 C C . ILE A 1 199 ? -8.302 14.390 -25.279 1.00 39.87 197 ILE A C 1
ATOM 1535 O O . ILE A 1 199 ? -8.217 13.242 -25.746 1.00 40.89 197 ILE A O 1
ATOM 1540 N N . TRP A 1 200 ? -7.590 15.419 -25.739 1.00 33.13 198 TRP A N 1
ATOM 1541 C CA . TRP A 1 200 ? -6.580 15.257 -26.785 1.00 34.80 198 TRP A CA 1
ATOM 1542 C C . TRP A 1 200 ? -5.556 14.190 -26.386 1.00 35.62 198 TRP A C 1
ATOM 1543 O O . TRP A 1 200 ? -5.289 13.253 -27.129 1.00 36.22 198 TRP A O 1
ATOM 1554 N N . ALA A 1 201 ? -4.978 14.358 -25.205 1.00 29.49 199 ALA A N 1
ATOM 1555 C CA . ALA A 1 201 ? -4.055 13.357 -24.656 1.00 29.81 199 ALA A CA 1
ATOM 1556 C C . ALA A 1 201 ? -4.701 11.963 -24.567 1.00 30.08 199 ALA A C 1
ATOM 1557 O O . ALA A 1 201 ? -4.021 10.972 -24.756 1.00 30.33 199 ALA A O 1
ATOM 1559 N N . CYS A 1 202 ? -5.983 11.880 -24.247 1.00 38.60 200 CYS A N 1
ATOM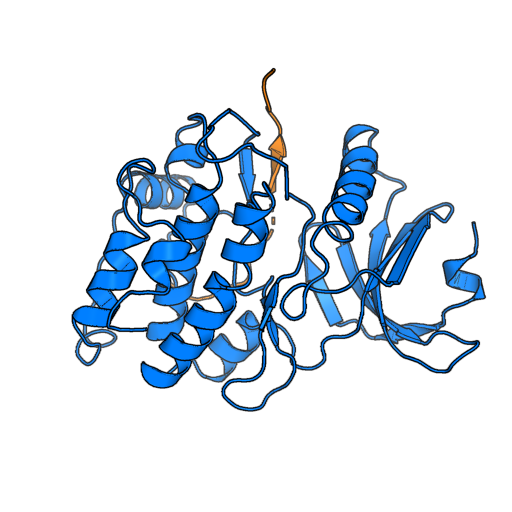 1560 C CA . CYS A 1 202 ? -6.623 10.568 -24.191 1.00 38.81 200 CYS A CA 1
ATOM 1561 C C . CYS A 1 202 ? -6.708 9.969 -25.606 1.00 40.13 200 CYS A C 1
ATOM 1562 O O . CYS A 1 202 ? -6.623 8.772 -25.756 1.00 40.97 200 CYS A O 1
ATOM 1565 N N . GLY A 1 203 ? -6.892 10.815 -26.620 1.00 34.39 201 GLY A N 1
ATOM 1566 C CA . GLY A 1 203 ? -6.833 10.406 -28.020 1.00 35.10 201 GLY A CA 1
ATOM 1567 C C . GLY A 1 203 ? -5.465 9.831 -28.340 1.00 35.28 201 GLY A C 1
ATOM 1568 O O . GLY A 1 203 ? -5.368 8.738 -28.939 1.00 35.57 201 GLY A O 1
ATOM 1569 N N . VAL A 1 204 ? -4.406 10.529 -27.917 1.00 32.68 202 VAL A N 1
ATOM 1570 C CA . VAL A 1 204 ? -3.037 10.063 -28.162 1.00 31.97 202 VAL A CA 1
ATOM 1571 C C . VAL A 1 204 ? -2.840 8.700 -27.479 1.00 32.02 202 VAL A C 1
ATOM 1572 O O . VAL A 1 204 ? -2.305 7.747 -28.087 1.00 31.69 202 VAL A O 1
ATOM 1576 N N . ILE A 1 205 ? -3.278 8.602 -26.222 1.00 28.31 203 ILE A N 1
ATOM 1577 C CA . ILE A 1 205 ? -3.167 7.329 -25.472 1.00 28.87 203 ILE A CA 1
ATOM 1578 C C . ILE A 1 205 ? -3.921 6.152 -26.134 1.00 29.78 203 ILE A C 1
ATOM 1579 O O . ILE A 1 205 ? -3.365 5.081 -26.276 1.00 29.70 203 ILE A O 1
ATOM 1584 N N . LEU A 1 206 ? -5.175 6.369 -26.511 1.00 40.26 204 LEU A N 1
ATOM 1585 C CA . LEU A 1 206 ? -5.972 5.348 -27.182 1.00 41.01 204 LEU A CA 1
ATOM 1586 C C . LEU A 1 206 ? -5.304 4.867 -28.485 1.00 40.44 204 LEU A C 1
ATOM 1587 O O . LEU A 1 206 ? -5.303 3.657 -28.795 1.00 40.66 204 LEU A O 1
ATOM 1592 N N . TYR A 1 207 ? -4.736 5.803 -29.250 1.00 42.62 205 TYR A N 1
ATOM 1593 C CA . TYR A 1 207 ? -4.005 5.437 -30.460 1.00 41.92 205 TYR A CA 1
ATOM 1594 C C . TYR A 1 207 ? -2.828 4.513 -30.098 1.00 41.01 205 TYR A C 1
ATOM 1595 O O . TYR A 1 207 ? -2.615 3.456 -30.726 1.00 40.77 205 TYR A O 1
ATOM 1604 N N . ILE A 1 208 ? -2.070 4.917 -29.074 1.00 38.77 206 ILE A N 1
ATOM 1605 C CA . ILE A 1 208 ? -0.969 4.090 -28.571 1.00 37.75 206 ILE A CA 1
ATOM 1606 C C . ILE A 1 208 ? -1.460 2.724 -28.111 1.00 38.33 206 ILE A C 1
ATOM 1607 O O . ILE A 1 208 ? -0.762 1.710 -28.281 1.00 37.54 206 ILE A O 1
ATOM 1612 N N . LEU A 1 209 ? -2.648 2.674 -27.511 1.00 35.55 207 LEU A N 1
ATOM 1613 C CA . LEU A 1 209 ? -3.149 1.384 -26.970 1.00 36.39 207 LEU A CA 1
ATOM 1614 C C . LEU A 1 209 ? -3.376 0.385 -28.091 1.00 36.75 207 LEU A C 1
ATOM 1615 O O . LEU A 1 209 ? -3.199 -0.843 -27.905 1.00 37.74 207 LEU A O 1
ATOM 1620 N N . LEU A 1 210 ? -3.784 0.902 -29.241 1.00 42.23 208 LEU A N 1
ATOM 1621 C CA . LEU A 1 210 ? -4.137 0.066 -30.378 1.00 42.38 208 LEU A CA 1
ATOM 1622 C C . LEU A 1 210 ? -2.984 -0.418 -31.262 1.00 42.43 208 LEU A C 1
ATOM 1623 O O . LEU A 1 210 ? -3.109 -1.476 -31.893 1.00 45.11 208 LEU A O 1
ATOM 1628 N N . VAL A 1 211 ? -1.874 0.321 -31.340 1.00 41.05 209 VAL A N 1
ATOM 1629 C CA . VAL A 1 211 ? -0.775 -0.127 -32.217 1.00 42.85 209 VAL A CA 1
ATOM 1630 C C . VAL A 1 211 ? 0.600 -0.100 -31.554 1.00 41.40 209 VAL A C 1
ATOM 1631 O O . VAL A 1 211 ? 1.579 -0.686 -32.097 1.00 43.23 209 VAL A O 1
ATOM 1635 N N . GLY A 1 212 ? 0.650 0.560 -30.392 1.00 42.50 210 GLY A N 1
ATOM 1636 C CA . GLY A 1 212 ? 1.835 0.569 -29.550 1.00 41.58 210 GLY A CA 1
ATOM 1637 C C . GLY A 1 212 ? 2.848 1.636 -29.901 1.00 41.21 210 GLY A C 1
ATOM 1638 O O . GLY A 1 212 ? 4.003 1.575 -29.485 1.00 40.65 210 GLY A O 1
ATOM 1639 N N . TYR A 1 213 ? 2.439 2.601 -30.700 1.00 42.86 211 TYR A N 1
ATOM 1640 C CA . TYR A 1 213 ? 3.284 3.769 -30.925 1.00 42.94 211 TYR A CA 1
ATOM 1641 C C . TYR A 1 213 ? 2.414 5.002 -31.123 1.00 43.53 211 TYR A C 1
ATOM 1642 O O . TYR A 1 213 ? 1.230 4.887 -31.441 1.00 43.94 211 TYR A O 1
ATOM 1651 N N . PRO A 1 214 ? 3.008 6.194 -30.936 1.00 43.40 212 PRO A N 1
ATOM 1652 C CA . PRO A 1 214 ? 2.212 7.426 -30.931 1.00 43.87 212 PRO A CA 1
ATOM 1653 C C . PRO A 1 214 ? 1.816 7.962 -32.308 1.00 44.48 212 PRO A C 1
ATOM 1654 O O . PRO A 1 214 ? 2.546 7.773 -33.275 1.00 44.63 212 PRO A O 1
ATOM 1658 N N . PRO A 1 215 ? 0.662 8.640 -32.400 1.00 43.05 213 PRO A N 1
ATOM 1659 C CA . PRO A 1 215 ? 0.253 9.176 -33.706 1.00 43.65 213 PRO A CA 1
ATOM 1660 C C . PRO A 1 215 ? 1.079 10.396 -34.156 1.00 44.04 213 PRO A C 1
ATOM 1661 O O . PRO A 1 215 ? 1.142 10.648 -35.369 1.00 44.28 213 PRO A O 1
ATOM 1665 N N . PHE A 1 216 ? 1.675 11.136 -33.210 1.00 43.72 214 PHE A N 1
ATOM 1666 C CA . PHE A 1 216 ? 2.578 12.241 -33.552 1.00 44.11 214 PHE A CA 1
ATOM 1667 C C . PHE A 1 216 ? 3.970 11.913 -33.049 1.00 43.12 214 PHE A C 1
ATOM 1668 O O . PHE A 1 216 ? 4.151 11.591 -31.876 1.00 42.86 214 PHE A O 1
ATOM 1676 N N . TRP A 1 217 ? 4.936 11.978 -33.955 1.00 55.71 215 TRP A N 1
ATOM 1677 C CA . TRP A 1 217 ? 6.291 11.584 -33.636 1.00 54.29 215 TRP A CA 1
ATOM 1678 C C . TRP A 1 217 ? 7.218 12.160 -34.676 1.00 55.27 215 TRP A C 1
ATOM 1679 O O . TRP A 1 217 ? 6.911 12.126 -35.863 1.00 57.58 215 TRP A O 1
ATOM 1690 N N . ASP A 1 218 ? 8.345 12.705 -34.222 1.00 43.33 216 ASP A N 1
ATOM 1691 C CA . ASP A 1 218 ? 9.415 13.174 -35.119 1.00 46.37 216 ASP A CA 1
ATOM 1692 C C . ASP A 1 218 ? 10.647 13.358 -34.248 1.00 46.15 216 ASP A C 1
ATOM 1693 O O . ASP A 1 218 ? 10.522 13.693 -33.075 1.00 43.74 216 ASP A O 1
ATOM 1698 N N . GLU A 1 219 ? 11.833 13.129 -34.801 1.00 61.71 217 GLU A N 1
ATOM 1699 C CA . GLU A 1 219 ? 13.028 13.311 -33.990 1.00 62.08 217 GLU A CA 1
ATOM 1700 C C . GLU A 1 219 ? 13.225 14.795 -33.725 1.00 62.08 217 GLU A C 1
ATOM 1701 O O . GLU A 1 219 ? 13.800 15.184 -32.720 1.00 61.33 217 GLU A O 1
ATOM 1707 N N . ASP A 1 220 ? 12.763 15.605 -34.676 1.00 49.31 218 ASP A N 1
ATOM 1708 C CA . ASP A 1 220 ? 12.821 17.068 -34.579 1.00 49.78 218 ASP A CA 1
ATOM 1709 C C . ASP A 1 220 ? 11.588 17.595 -33.817 1.00 46.59 218 ASP A C 1
ATOM 1710 O O . ASP A 1 220 ? 10.462 17.558 -34.318 1.00 46.02 218 ASP A O 1
ATOM 1715 N N . GLN A 1 221 ? 11.790 18.061 -32.593 1.00 50.05 219 GLN A N 1
ATOM 1716 C CA . GLN A 1 221 ? 10.671 18.516 -31.785 1.00 47.29 219 GLN A CA 1
ATOM 1717 C C . GLN A 1 221 ? 9.847 19.664 -32.408 1.00 48.21 219 GLN A C 1
ATOM 1718 O O . GLN A 1 221 ? 8.619 19.678 -32.303 1.00 46.70 219 GLN A O 1
ATOM 1724 N N . HIS A 1 222 ? 10.520 20.628 -33.026 1.00 45.80 220 HIS A N 1
ATOM 1725 C CA . HIS A 1 222 ? 9.817 21.654 -33.804 1.00 47.46 220 HIS A CA 1
ATOM 1726 C C . HIS A 1 222 ? 8.833 20.993 -34.793 1.00 47.80 220 HIS A C 1
ATOM 1727 O O . HIS A 1 222 ? 7.656 21.369 -34.851 1.00 47.27 220 HIS A O 1
ATOM 1734 N N . ARG A 1 223 ? 9.288 19.959 -35.518 1.00 48.87 221 ARG A N 1
ATOM 1735 C CA . ARG A 1 223 ? 8.403 19.244 -36.445 1.00 49.49 221 ARG A CA 1
ATOM 1736 C C . ARG A 1 223 ? 7.281 18.491 -35.737 1.00 46.41 221 ARG A C 1
ATOM 1737 O O . ARG A 1 223 ? 6.173 18.408 -36.256 1.00 46.79 221 ARG A O 1
ATOM 1745 N N . LEU A 1 224 ? 7.563 17.935 -34.558 1.00 45.08 222 LEU A N 1
ATOM 1746 C CA . LEU A 1 224 ? 6.546 17.181 -33.846 1.00 42.43 222 LEU A CA 1
ATOM 1747 C C . LEU A 1 224 ? 5.377 18.119 -33.538 1.00 41.85 222 LEU A C 1
ATOM 1748 O O . LEU A 1 224 ? 4.201 17.795 -33.774 1.00 42.28 222 LEU A O 1
ATOM 1753 N N . TYR A 1 225 ? 5.718 19.259 -32.941 1.00 40.25 223 TYR A N 1
ATOM 1754 C CA . TYR A 1 225 ? 4.724 20.273 -32.599 1.00 40.06 223 TYR A CA 1
ATOM 1755 C C . TYR A 1 225 ? 3.933 20.720 -33.852 1.00 42.77 223 TYR A C 1
ATOM 1756 O O . TYR A 1 225 ? 2.716 20.890 -33.790 1.00 42.69 223 TYR A O 1
ATOM 1765 N N . SER A 1 226 ? 4.600 20.832 -34.999 1.00 48.05 224 SER A N 1
ATOM 1766 C CA . SER A 1 226 ? 3.894 21.141 -36.264 1.00 51.05 224 SER A CA 1
ATOM 1767 C C . SER A 1 226 ? 2.795 20.138 -36.556 1.00 50.64 224 SER A C 1
ATOM 1768 O O . SER A 1 226 ? 1.661 20.475 -36.919 1.00 51.94 224 SER A O 1
ATOM 1771 N N . GLN A 1 227 ? 3.175 18.878 -36.399 1.00 51.56 225 GLN A N 1
ATOM 1772 C CA . GLN A 1 227 ? 2.313 17.765 -36.737 1.00 51.49 225 GLN A CA 1
ATOM 1773 C C . GLN A 1 227 ? 1.100 17.820 -35.815 1.00 49.56 225 GLN A C 1
ATOM 1774 O O . GLN A 1 227 ? -0.038 17.737 -36.261 1.00 50.91 225 GLN A O 1
ATOM 1780 N N . ILE A 1 228 ? 1.352 17.977 -34.517 1.00 41.73 226 ILE A N 1
ATOM 1781 C CA . ILE A 1 228 ? 0.272 18.070 -33.556 1.00 40.07 226 ILE A CA 1
ATOM 1782 C C . ILE A 1 228 ? -0.705 19.176 -33.896 1.00 42.12 226 ILE A C 1
ATOM 1783 O O . ILE A 1 228 ? -1.921 18.967 -33.942 1.00 42.79 226 ILE A O 1
ATOM 1788 N N . LYS A 1 229 ? -0.164 20.370 -34.114 1.00 49.25 227 LYS A N 1
ATOM 1789 C CA . LYS A 1 229 ? -0.994 21.521 -34.329 1.00 51.40 227 LYS A CA 1
ATOM 1790 C C . LYS A 1 229 ? -1.876 21.318 -35.550 1.00 54.50 227 LYS A C 1
ATOM 1791 O O . LYS A 1 229 ? -3.047 21.714 -35.549 1.00 55.98 227 LYS A O 1
ATOM 1797 N N . ALA A 1 230 ? -1.304 20.702 -36.587 1.00 54.29 228 ALA A N 1
ATOM 1798 C CA . ALA A 1 230 ? -2.005 20.463 -37.839 1.00 57.66 228 ALA A CA 1
ATOM 1799 C C . ALA A 1 230 ? -2.905 19.256 -37.684 1.00 56.82 228 ALA A C 1
ATOM 1800 O O . ALA A 1 230 ? -3.741 18.982 -38.532 1.00 59.58 228 ALA A O 1
ATOM 1802 N N . GLY A 1 231 ? -2.715 18.514 -36.598 1.00 51.27 229 GLY A N 1
ATOM 1803 C CA . GLY A 1 231 ? -3.502 17.325 -36.367 1.00 50.50 229 GLY A CA 1
ATOM 1804 C C . GLY A 1 231 ? -3.208 16.313 -37.446 1.00 52.18 229 GLY A C 1
ATOM 1805 O O . GLY A 1 231 ? -4.100 15.590 -37.846 1.00 53.66 229 GLY A O 1
ATOM 1806 N N . ALA A 1 232 ? -1.950 16.261 -37.889 1.00 57.09 230 ALA A N 1
ATOM 1807 C CA . ALA A 1 232 ? -1.527 15.402 -38.992 1.00 59.18 230 ALA A CA 1
ATOM 1808 C C . ALA A 1 232 ? -1.165 13.999 -38.524 1.00 57.16 230 ALA A C 1
ATOM 1809 O O . ALA A 1 232 ? -0.068 13.751 -38.011 1.00 55.24 230 ALA A O 1
ATOM 1811 N N . TYR A 1 233 ? -2.070 13.058 -38.752 1.00 56.07 231 TYR A N 1
ATOM 1812 C CA . TYR A 1 233 ? -1.826 11.688 -38.335 1.00 54.61 231 TYR A CA 1
ATOM 1813 C C . TYR A 1 233 ? -2.655 10.807 -39.220 1.00 57.50 231 TYR A C 1
ATOM 1814 O O . TYR A 1 233 ? -3.608 11.256 -39.849 1.00 60.03 231 TYR A O 1
ATOM 1823 N N . ASP A 1 234 ? -2.299 9.537 -39.274 1.00 57.82 232 ASP A N 1
ATOM 1824 C CA . ASP A 1 234 ? -3.063 8.608 -40.085 1.00 60.80 232 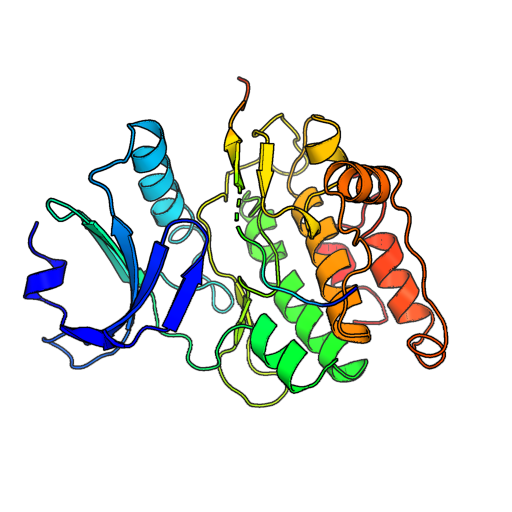ASP A CA 1
ATOM 1825 C C . ASP A 1 234 ? -3.021 7.213 -39.461 1.00 59.54 232 ASP A C 1
ATOM 1826 O O . ASP A 1 234 ? -2.540 7.059 -38.323 1.00 56.26 232 ASP A O 1
ATOM 1831 N N . TYR A 1 235 ? -3.558 6.235 -40.193 1.00 57.04 233 TYR A N 1
ATOM 1832 C CA . TYR A 1 235 ? -3.713 4.850 -39.718 1.00 56.71 233 TYR A CA 1
ATOM 1833 C C . TYR A 1 235 ? -3.002 3.874 -40.680 1.00 59.51 233 TYR A C 1
ATOM 1834 O O . TYR A 1 235 ? -3.646 3.221 -41.484 1.00 62.86 233 TYR A O 1
ATOM 1843 N N . PRO A 1 236 ? -1.659 3.788 -40.582 1.00 58.43 234 PRO A N 1
ATOM 1844 C CA . PRO A 1 236 ? -0.826 3.072 -41.561 1.00 61.43 234 PRO A CA 1
ATOM 1845 C C . PRO A 1 236 ? -1.044 1.566 -41.555 1.00 63.01 234 PRO A C 1
ATOM 1846 O O . PRO A 1 236 ? -1.279 0.967 -40.512 1.00 60.84 234 PRO A O 1
ATOM 1850 N N . SER A 1 237 ? -0.971 0.972 -42.739 1.00 67.11 235 SER A N 1
ATOM 1851 C CA . SER A 1 237 ? -0.998 -0.472 -42.915 1.00 69.42 235 SER A CA 1
ATOM 1852 C C . SER A 1 237 ? 0.395 -1.042 -42.657 1.00 69.03 235 SER A C 1
ATOM 1853 O O . SER A 1 237 ? 1.399 -0.385 -42.921 1.00 68.83 235 SER A O 1
ATOM 1856 N N . PRO A 1 238 ? 0.473 -2.300 -42.180 1.00 69.47 236 PRO A N 1
ATOM 1857 C CA . PRO A 1 238 ? -0.630 -3.200 -41.865 1.00 70.22 236 PRO A CA 1
ATOM 1858 C C . PRO A 1 238 ? -1.158 -3.080 -40.416 1.00 66.13 236 PRO A C 1
ATOM 1859 O O . PRO A 1 238 ? -2.240 -3.598 -40.173 1.00 66.79 236 PRO A O 1
ATOM 1863 N N . GLU A 1 239 ? -0.433 -2.406 -39.508 1.00 67.25 237 GLU A N 1
ATOM 1864 C CA . GLU A 1 239 ? -0.882 -2.179 -38.117 1.00 63.45 237 GLU A CA 1
ATOM 1865 C C . GLU A 1 239 ? -2.385 -2.070 -37.978 1.00 63.59 237 GLU A C 1
ATOM 1866 O O . GLU A 1 239 ? -2.989 -2.754 -37.168 1.00 63.01 237 GLU A O 1
ATOM 1872 N N . TRP A 1 240 ? -2.957 -1.124 -38.737 1.00 59.67 238 TRP A N 1
ATOM 1873 C CA . TRP A 1 240 ? -4.323 -0.655 -38.518 1.00 59.53 238 TRP A CA 1
ATOM 1874 C C . TRP A 1 240 ? -5.374 -1.315 -39.392 1.00 63.72 238 TRP A C 1
ATOM 1875 O O . TRP A 1 240 ? -6.556 -1.004 -39.273 1.00 64.34 238 TRP A O 1
ATOM 1886 N N . ASP A 1 241 ? -4.962 -2.228 -40.267 1.00 66.96 239 ASP A N 1
ATOM 1887 C CA . ASP A 1 241 ? -5.909 -2.854 -41.197 1.00 71.52 239 ASP A CA 1
ATOM 1888 C C . ASP A 1 241 ? -7.030 -3.634 -40.512 1.00 72.16 239 ASP A C 1
ATOM 1889 O O . ASP A 1 241 ? -8.182 -3.592 -40.956 1.00 74.95 239 ASP A O 1
ATOM 1894 N N . THR A 1 242 ? -6.702 -4.302 -39.412 1.00 70.78 240 THR A N 1
ATOM 1895 C CA . THR A 1 242 ? -7.685 -5.106 -38.697 1.00 71.55 240 THR A CA 1
ATOM 1896 C C . THR A 1 242 ? -8.460 -4.295 -37.670 1.00 68.64 240 THR A C 1
ATOM 1897 O O . THR A 1 242 ? -9.434 -4.794 -37.105 1.00 69.59 240 THR A O 1
ATOM 1901 N N . VAL A 1 243 ? -8.053 -3.049 -37.423 1.00 67.25 241 VAL A N 1
ATOM 1902 C CA . VAL A 1 243 ? -8.760 -2.245 -36.424 1.00 64.68 241 VAL A CA 1
ATOM 1903 C C . VAL A 1 243 ? -10.095 -1.747 -36.987 1.00 67.57 241 VAL A C 1
ATOM 1904 O O . VAL A 1 243 ? -10.173 -1.326 -38.144 1.00 70.09 241 VAL A O 1
ATOM 1908 N N . THR A 1 244 ? -11.141 -1.821 -36.163 1.00 64.86 242 THR A N 1
ATOM 1909 C CA . THR A 1 244 ? -12.491 -1.441 -36.574 1.00 68.12 242 THR A CA 1
ATOM 1910 C C . THR A 1 244 ? -12.585 0.068 -36.850 1.00 67.19 242 THR A C 1
ATOM 1911 O O . THR A 1 244 ? -11.919 0.868 -36.178 1.00 63.26 242 THR A O 1
ATOM 1915 N N . PRO A 1 245 ? -13.391 0.469 -37.849 1.00 71.28 243 PRO A N 1
ATOM 1916 C CA . PRO A 1 245 ? -13.553 1.913 -38.073 1.00 70.85 243 PRO A CA 1
ATOM 1917 C C . PRO A 1 245 ? -14.116 2.641 -36.852 1.00 68.48 243 PRO A C 1
ATOM 1918 O O . PRO A 1 245 ? -13.801 3.813 -36.621 1.00 66.27 243 PRO A O 1
ATOM 1922 N N . GLU A 1 246 ? -14.948 1.947 -36.082 1.00 71.22 244 GLU A N 1
ATOM 1923 C CA . GLU A 1 246 ? -15.571 2.559 -34.914 1.00 69.60 244 GLU A CA 1
ATOM 1924 C C . GLU A 1 246 ? -14.510 2.999 -33.893 1.00 64.19 244 GLU A C 1
ATOM 1925 O O . GLU A 1 246 ? -14.617 4.071 -33.257 1.00 62.33 244 GLU A O 1
ATOM 1931 N N . ALA A 1 247 ? -13.469 2.192 -33.744 1.00 61.26 245 ALA A N 1
ATOM 1932 C CA . ALA A 1 247 ? -12.373 2.582 -32.860 1.00 56.59 245 ALA A CA 1
ATOM 1933 C C . ALA A 1 247 ? -11.722 3.850 -33.402 1.00 55.36 245 ALA A C 1
ATOM 1934 O O . ALA A 1 247 ? -11.473 4.817 -32.641 1.00 52.65 245 ALA A O 1
ATOM 1936 N N . LYS A 1 248 ? -11.491 3.856 -34.725 1.00 56.65 246 LYS A N 1
ATOM 1937 C CA . LYS A 1 248 ? -10.858 4.991 -35.425 1.00 56.25 246 LYS A CA 1
ATOM 1938 C C . LYS A 1 248 ? -11.702 6.257 -35.308 1.00 57.08 246 LYS A C 1
ATOM 1939 O O . LYS A 1 248 ? -11.170 7.359 -35.064 1.00 55.00 246 LYS A O 1
ATOM 1945 N N . ASN A 1 249 ? -13.016 6.094 -35.448 1.00 61.84 247 ASN A N 1
ATOM 1946 C CA . ASN A 1 249 ? -13.972 7.161 -35.150 1.00 63.09 247 ASN A CA 1
ATOM 1947 C C . ASN A 1 249 ? -13.741 7.798 -33.763 1.00 59.20 247 ASN A C 1
ATOM 1948 O O . ASN A 1 249 ? -13.695 9.033 -33.638 1.00 58.63 247 ASN A O 1
ATOM 1953 N N . LEU A 1 250 ? -13.618 6.976 -32.723 1.00 61.47 248 LEU A N 1
ATOM 1954 C CA . LEU A 1 250 ? -13.504 7.521 -31.376 1.00 58.34 248 LEU A CA 1
ATOM 1955 C C . LEU A 1 250 ? -12.207 8.302 -31.258 1.00 55.02 248 LEU A C 1
ATOM 1956 O O . LEU A 1 250 ? -12.159 9.307 -30.562 1.00 53.52 248 LEU A O 1
ATOM 1961 N N . ILE A 1 251 ? -11.150 7.845 -31.924 1.00 48.92 249 ILE A N 1
ATOM 1962 C CA . ILE A 1 251 ? -9.861 8.537 -31.844 1.00 47.73 249 ILE A CA 1
ATOM 1963 C C . ILE A 1 251 ? -9.991 9.919 -32.528 1.00 47.72 249 ILE A C 1
ATOM 1964 O O . ILE A 1 251 ? -9.570 10.938 -31.974 1.00 46.74 249 ILE A O 1
ATOM 1969 N N . ASN A 1 252 ? -10.589 9.918 -33.726 1.00 52.01 250 ASN A N 1
ATOM 1970 C CA . ASN A 1 252 ? -10.817 11.142 -34.509 1.00 54.24 250 ASN A CA 1
ATOM 1971 C C . ASN A 1 252 ? -11.558 12.237 -33.745 1.00 54.32 250 ASN A C 1
ATOM 1972 O O . ASN A 1 252 ? -11.215 13.430 -33.838 1.00 54.15 250 ASN A O 1
ATOM 1977 N N . GLN A 1 253 ? -12.572 11.825 -32.993 1.00 57.95 251 GLN A N 1
ATOM 1978 C CA . GLN A 1 253 ? -13.355 12.745 -32.196 1.00 58.42 251 GLN A CA 1
ATOM 1979 C C . GLN A 1 253 ? -12.522 13.354 -31.045 1.00 54.39 251 GLN A C 1
ATOM 1980 O O . GLN A 1 253 ? -12.773 14.500 -30.653 1.00 54.76 251 GLN A O 1
ATOM 1986 N N . MET A 1 254 ? -11.544 12.593 -30.543 1.00 53.23 252 MET A N 1
ATOM 1987 C CA . MET A 1 254 ? -10.642 13.078 -29.491 1.00 50.74 252 MET A CA 1
ATOM 1988 C C . MET A 1 254 ? -9.502 13.889 -30.082 1.00 51.10 252 MET A C 1
ATOM 1989 O O . MET A 1 254 ? -9.094 14.905 -29.534 1.00 50.57 252 MET A O 1
ATOM 1994 N N . LEU A 1 255 ? -8.983 13.431 -31.205 1.00 42.63 253 LEU A N 1
ATOM 1995 C CA . LEU A 1 255 ? -7.916 14.157 -31.882 1.00 42.42 253 LEU A CA 1
ATOM 1996 C C . LEU A 1 255 ? -8.529 15.125 -32.867 1.00 45.87 253 LEU A C 1
ATOM 1997 O O . LEU A 1 255 ? -8.166 15.130 -34.032 1.00 47.73 253 LEU A O 1
ATOM 2002 N N . THR A 1 256 ? -9.481 15.911 -32.375 1.00 48.75 254 THR A N 1
ATOM 2003 C CA . THR A 1 256 ? -10.089 17.016 -33.142 1.00 52.28 254 THR A CA 1
ATOM 2004 C C . THR A 1 256 ? -9.367 18.307 -32.755 1.00 51.16 254 THR A C 1
ATOM 2005 O O . THR A 1 256 ? -9.284 18.663 -31.548 1.00 48.92 254 THR A O 1
ATOM 2009 N N . VAL A 1 257 ? -8.813 19.001 -33.753 1.00 55.60 255 VAL A N 1
ATOM 2010 C CA . VAL A 1 257 ? -7.855 20.084 -33.487 1.00 54.48 255 VAL A CA 1
ATOM 2011 C C . VAL A 1 257 ? -8.469 21.246 -32.742 1.00 55.33 255 VAL A C 1
ATOM 2012 O O . VAL A 1 257 ? -7.899 21.752 -31.779 1.00 53.02 255 VAL A O 1
ATOM 2016 N N . ASN A 1 258 ? -9.625 21.689 -33.202 1.00 56.69 256 ASN A N 1
ATOM 2017 C CA . ASN A 1 258 ? -10.319 22.771 -32.527 1.00 58.16 256 ASN A CA 1
ATOM 2018 C C . ASN A 1 258 ? -10.978 22.233 -31.258 1.00 56.28 256 ASN A C 1
ATOM 2019 O O . ASN A 1 258 ? -11.833 21.353 -31.352 1.00 57.22 256 ASN A O 1
ATOM 2024 N N . PRO A 1 259 ? -10.584 22.748 -30.061 1.00 59.58 257 PRO A N 1
ATOM 2025 C CA . PRO A 1 259 ? -11.069 22.173 -28.787 1.00 57.60 257 PRO A CA 1
ATOM 2026 C C . PRO A 1 259 ? -12.580 22.338 -28.562 1.00 60.93 257 PRO A C 1
ATOM 2027 O O . PRO A 1 259 ? -13.185 21.526 -27.828 1.00 60.12 257 PRO A O 1
ATOM 2031 N N . ASN A 1 260 ? -13.156 23.368 -29.187 1.00 66.92 258 ASN A N 1
ATOM 2032 C CA . ASN A 1 260 ? -14.593 23.610 -29.158 1.00 71.08 258 ASN A CA 1
ATOM 2033 C C . ASN A 1 260 ? -15.340 22.503 -29.910 1.00 72.86 258 ASN A C 1
ATOM 2034 O O . ASN A 1 260 ? -16.449 22.129 -29.531 1.00 74.92 258 ASN A O 1
ATOM 2039 N N . LYS A 1 261 ? -14.734 21.987 -30.977 1.00 72.43 259 LYS A N 1
ATOM 2040 C CA . LYS A 1 261 ? -15.319 20.867 -31.727 1.00 74.08 259 LYS A CA 1
ATOM 2041 C C . LYS A 1 261 ? -14.926 19.496 -31.123 1.00 70.13 259 LYS A C 1
ATOM 2042 O O . LYS A 1 261 ? -15.389 18.454 -31.584 1.00 71.25 259 LYS A O 1
ATOM 2048 N N . ARG A 1 262 ? -14.088 19.501 -30.087 1.00 56.15 260 ARG A N 1
ATOM 2049 C CA . ARG A 1 262 ? -13.589 18.250 -29.493 1.00 52.50 260 ARG A CA 1
ATOM 2050 C C . ARG A 1 262 ? -14.594 17.542 -28.570 1.00 52.89 260 ARG A C 1
ATOM 2051 O O . ARG A 1 262 ? -15.276 18.163 -27.763 1.00 54.01 260 ARG A O 1
ATOM 2059 N N . ILE A 1 263 ? -14.661 16.221 -28.694 1.00 55.92 261 ILE A N 1
ATOM 2060 C CA . ILE A 1 263 ? -15.503 15.400 -27.836 1.00 56.24 261 ILE A CA 1
ATOM 2061 C C . ILE A 1 263 ? -15.120 15.620 -26.374 1.00 53.11 261 ILE A C 1
ATOM 2062 O O . ILE A 1 263 ? -13.941 15.783 -26.084 1.00 49.71 261 ILE A O 1
ATOM 2067 N N . THR A 1 264 ? -16.099 15.634 -25.466 1.00 59.52 262 THR A N 1
ATOM 2068 C CA . THR A 1 264 ? -15.808 15.722 -24.027 1.00 56.93 262 THR A CA 1
ATOM 2069 C C . THR A 1 264 ? -15.626 14.327 -23.460 1.00 54.93 262 THR A C 1
ATOM 2070 O O . THR A 1 264 ? -15.944 13.359 -24.114 1.00 56.14 262 THR A O 1
ATOM 2074 N N . ALA A 1 265 ? -15.139 14.227 -22.230 1.00 54.88 263 ALA A N 1
ATOM 2075 C CA . ALA A 1 265 ? -14.979 12.931 -21.598 1.00 53.33 263 ALA A CA 1
ATOM 2076 C C . ALA A 1 265 ? -16.322 12.232 -21.399 1.00 56.58 263 ALA A C 1
ATOM 2077 O O . ALA A 1 265 ? -16.428 11.007 -21.537 1.00 56.76 263 ALA A O 1
ATOM 2079 N N . ALA A 1 266 ? -17.344 13.015 -21.067 1.00 66.27 264 ALA A N 1
ATOM 2080 C CA . ALA A 1 266 ? -18.669 12.479 -20.748 1.00 69.87 264 ALA A CA 1
ATOM 2081 C C . ALA A 1 266 ? -19.275 11.762 -21.939 1.00 72.72 264 ALA A C 1
ATOM 2082 O O . ALA A 1 266 ? -19.845 10.675 -21.802 1.00 74.27 264 ALA A O 1
ATOM 2084 N N . GLU A 1 267 ? -19.144 12.372 -23.110 1.00 69.19 265 GLU A N 1
ATOM 2085 C CA . GLU A 1 267 ? -19.743 11.823 -24.315 1.00 72.45 265 GLU A CA 1
ATOM 2086 C C . GLU A 1 267 ? -18.754 10.905 -25.051 1.00 69.92 265 GLU A C 1
ATOM 2087 O O . GLU A 1 267 ? -19.103 10.273 -26.051 1.00 72.33 265 GLU A O 1
ATOM 2093 N N . ALA A 1 268 ? -17.529 10.813 -24.532 1.00 67.70 266 ALA A N 1
ATOM 2094 C CA . ALA A 1 268 ? -16.573 9.794 -24.985 1.00 65.39 266 ALA A CA 1
ATOM 2095 C C . ALA A 1 268 ? -16.972 8.448 -24.401 1.00 65.89 266 ALA A C 1
ATOM 2096 O O . ALA A 1 268 ? -16.935 7.407 -25.077 1.00 66.84 266 ALA A O 1
ATOM 2098 N N . LEU A 1 269 ? -17.364 8.489 -23.129 1.00 59.29 267 LEU A N 1
ATOM 2099 C CA . LEU A 1 269 ? -17.777 7.295 -22.408 1.00 59.99 267 LEU A CA 1
ATOM 2100 C C . LEU A 1 269 ? -19.070 6.681 -22.940 1.00 64.71 267 LEU A C 1
ATOM 2101 O O . LEU A 1 269 ? -19.465 5.617 -22.479 1.00 65.90 267 LEU A O 1
ATOM 2106 N N . LYS A 1 270 ? -19.727 7.361 -23.879 1.00 60.90 268 LYS A N 1
ATOM 2107 C CA . LYS A 1 270 ? -20.978 6.885 -24.463 1.00 66.00 268 LYS A CA 1
ATOM 2108 C C . LYS A 1 270 ? -20.744 6.375 -25.873 1.00 67.21 268 LYS A C 1
ATOM 2109 O O . LYS A 1 270 ? -21.697 5.947 -26.530 1.00 71.72 268 LYS A O 1
ATOM 2115 N N . HIS A 1 271 ? -19.511 6.456 -26.371 1.00 66.47 269 HIS A N 1
ATOM 2116 C CA . HIS A 1 271 ? -19.231 6.058 -27.753 1.00 67.79 269 HIS A CA 1
ATOM 2117 C C . HIS A 1 271 ? -19.589 4.579 -27.913 1.00 69.90 269 HIS A C 1
ATOM 2118 O O . HIS A 1 271 ? -19.370 3.794 -26.981 1.00 68.18 269 HIS A O 1
ATOM 2125 N N . PRO A 1 272 ? -20.165 4.190 -29.071 1.00 75.44 270 PRO A N 1
ATOM 2126 C CA . PRO A 1 272 ? -20.628 2.795 -29.172 1.00 78.09 270 PRO A CA 1
ATOM 2127 C C . PRO A 1 272 ? -19.492 1.818 -28.875 1.00 74.53 270 PRO A C 1
ATOM 2128 O O . PRO A 1 272 ? -19.681 0.809 -28.185 1.00 74.91 270 PRO A O 1
ATOM 2132 N N . TRP A 1 273 ? -18.307 2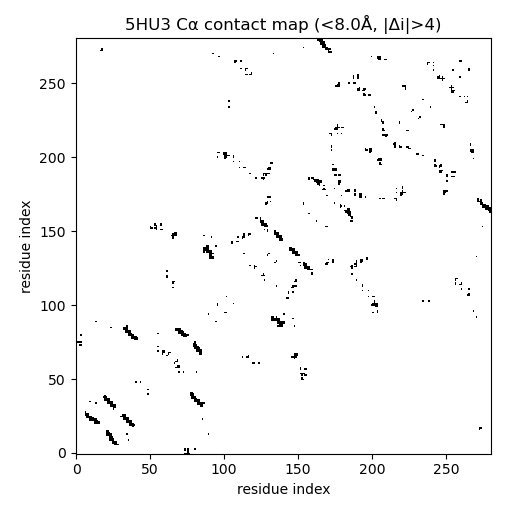.174 -29.362 1.00 69.01 271 TRP A N 1
ATOM 2133 C CA . TRP A 1 273 ? -17.105 1.361 -29.226 1.00 65.91 271 TRP A CA 1
ATOM 2134 C C . TRP A 1 273 ? -16.717 1.126 -27.771 1.00 62.67 271 TRP A C 1
ATOM 2135 O O . TRP A 1 273 ? -15.973 0.181 -27.462 1.00 61.14 271 TRP A O 1
ATOM 2146 N N . ILE A 1 274 ? -17.205 2.008 -26.898 1.00 72.41 272 ILE A N 1
ATOM 2147 C CA . ILE A 1 274 ? -17.136 1.840 -25.459 1.00 70.36 272 ILE A CA 1
ATOM 2148 C C . ILE A 1 274 ? -18.490 1.303 -25.039 1.00 74.28 272 ILE A C 1
ATOM 2149 O O . ILE A 1 274 ? -18.595 0.566 -24.069 1.00 74.13 272 ILE A O 1
ATOM 2154 N N . ALA B 2 14 ? 8.925 5.568 -35.366 1.00 59.31 780 ALA B N 1
ATOM 2155 C CA . ALA B 2 14 ? 8.158 6.032 -34.208 1.00 57.77 780 ALA B CA 1
ATOM 2156 C C . ALA B 2 14 ? 7.948 4.893 -33.231 1.00 56.77 780 ALA B C 1
ATOM 2157 O O . ALA B 2 14 ? 7.629 3.762 -33.626 1.00 57.43 780 ALA B O 1
ATOM 2159 N N . THR B 2 15 ? 8.146 5.181 -31.954 1.00 60.47 781 THR B N 1
ATOM 2160 C CA . THR B 2 15 ? 7.952 4.170 -30.943 1.00 59.57 781 THR B CA 1
ATOM 2161 C C . THR B 2 15 ? 7.464 4.834 -29.696 1.00 57.91 781 THR B C 1
ATOM 2162 O O . THR B 2 15 ? 7.552 6.039 -29.533 1.00 56.81 781 THR B O 1
ATOM 2166 N N . LEU B 2 16 ? 6.935 4.013 -28.816 1.00 50.36 782 LEU B N 1
ATOM 2167 C CA . LEU B 2 16 ? 6.536 4.447 -27.503 1.00 48.26 782 LEU B CA 1
ATOM 2168 C C . LEU B 2 16 ? 7.779 4.545 -26.642 1.00 48.22 782 LEU B C 1
ATOM 2169 O O . LEU B 2 16 ? 8.385 3.530 -26.312 1.00 48.27 782 LEU B O 1
ATOM 2174 N N . ALA B 2 17 ? 8.163 5.772 -26.300 1.00 44.73 783 ALA B N 1
ATOM 2175 C CA . ALA B 2 17 ? 9.260 6.012 -25.355 1.00 44.59 783 ALA B CA 1
ATOM 2176 C C . ALA B 2 17 ? 8.783 6.977 -24.272 1.00 43.09 783 ALA B C 1
ATOM 2177 O O . ALA B 2 17 ? 7.880 7.768 -24.504 1.00 40.79 783 ALA B O 1
ATOM 2179 N N . ARG B 2 18 ? 9.337 6.847 -23.072 1.00 44.90 784 ARG B N 1
ATOM 2180 C CA A ARG B 2 18 ? 8.968 7.719 -21.979 0.67 43.67 784 ARG B CA 1
ATOM 2181 C CA B ARG B 2 18 ? 8.978 7.735 -21.983 0.33 43.68 784 ARG B CA 1
ATOM 2182 C C . ARG B 2 18 ? 9.356 9.154 -22.366 1.00 43.22 784 ARG B C 1
ATOM 2183 O O . ARG B 2 18 ? 10.285 9.358 -23.147 1.00 43.79 784 ARG B O 1
ATOM 2198 N N . GLN B 2 19 ? 8.646 10.124 -21.811 1.00 43.66 785 GLN B N 1
ATOM 2199 C CA . GLN B 2 19 ? 8.914 11.539 -22.110 1.00 42.12 785 GLN B CA 1
ATOM 2200 C C . GLN B 2 19 ? 8.781 12.349 -20.840 1.00 42.32 785 GLN B C 1
ATOM 2201 O O . GLN B 2 19 ? 7.881 12.113 -20.047 1.00 41.88 785 GLN B O 1
ATOM 2207 N N . ASP B 2 20 ? 9.707 13.273 -20.631 1.00 45.06 786 ASP B N 1
ATOM 2208 C CA . ASP B 2 20 ? 9.704 14.092 -19.435 1.00 45.88 786 ASP B CA 1
ATOM 2209 C C . ASP B 2 20 ? 8.685 15.237 -19.536 1.00 44.36 786 ASP B C 1
ATOM 2210 O O . ASP B 2 20 ? 8.435 15.762 -20.598 1.00 43.00 786 ASP B O 1
ATOM 2226 N N . ILE B 2 22 ? 7.347 18.994 -18.957 1.00 34.59 788 ILE B N 1
ATOM 2227 C CA . ILE B 2 22 ? 7.891 20.349 -18.997 1.00 37.15 788 ILE B CA 1
ATOM 2228 C C . ILE B 2 22 ? 6.843 21.319 -18.465 1.00 38.83 788 ILE B C 1
ATOM 2229 O O . ILE B 2 22 ? 5.627 21.068 -18.544 1.00 37.75 788 ILE B O 1
ATOM 2234 N N . ASP B 2 23 ? 7.322 2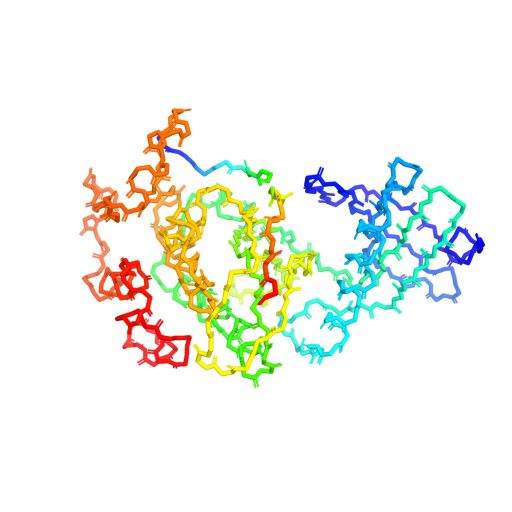2.439 -17.923 1.00 36.11 789 ASP B N 1
ATOM 2235 C CA . ASP B 2 23 ? 6.450 23.490 -17.441 1.00 38.74 789 ASP B CA 1
ATOM 2236 C C . ASP B 2 23 ? 7.229 24.775 -17.551 1.00 40.41 789 ASP B C 1
ATOM 2237 O O . ASP B 2 23 ? 8.154 25.024 -16.766 1.00 41.65 789 ASP B O 1
ATOM 2242 N N . GLU B 2 24 ? 6.861 25.562 -18.548 1.00 62.53 790 GLU B N 1
ATOM 2243 C CA . GLU B 2 24 ? 7.531 26.803 -18.847 1.00 63.25 790 GLU B CA 1
ATOM 2244 C C . GLU B 2 24 ? 6.744 27.982 -18.317 1.00 65.66 790 GLU B C 1
ATOM 2245 O O . GLU B 2 24 ? 7.043 29.127 -18.617 1.00 65.89 790 GLU B O 1
ATOM 2251 N N . GLY B 2 25 ? 5.742 27.679 -17.508 1.00 44.68 791 GLY B N 1
ATOM 2252 C CA . GLY B 2 25 ? 4.802 28.665 -17.022 1.00 46.77 791 GLY B CA 1
ATOM 2253 C C . GLY B 2 25 ? 4.343 29.646 -18.098 1.00 45.50 791 GLY B C 1
ATOM 2254 O O . GLY B 2 25 ? 4.031 29.259 -19.208 1.00 44.33 791 GLY B O 1
ATOM 2255 N N . GLY B 2 26 ? 4.272 30.922 -17.748 1.00 48.98 792 GLY B N 1
ATOM 2256 C CA . GLY B 2 26 ? 3.816 31.931 -18.684 1.00 52.07 792 GLY B CA 1
ATOM 2257 C C . GLY B 2 26 ? 2.355 32.240 -18.452 1.00 51.89 792 GLY B C 1
ATOM 2258 O O . GLY B 2 26 ? 1.756 32.992 -19.202 1.00 54.68 792 GLY B O 1
ATOM 2259 N N . GLU B 2 27 ? 1.771 31.646 -17.416 1.00 52.11 793 GLU B N 1
ATOM 2260 C CA . GLU B 2 27 ? 0.346 31.835 -17.158 1.00 52.04 793 GLU B CA 1
ATOM 2261 C C . GLU B 2 27 ? 0.038 33.290 -16.895 1.00 54.22 793 GLU B C 1
ATOM 2262 O O . GLU B 2 27 ? 0.813 33.974 -16.242 1.00 56.50 793 GLU B O 1
ATOM 2268 N N . VAL B 2 28 ? -1.123 33.711 -17.392 1.00 67.84 794 VAL B N 1
ATOM 2269 C CA . VAL B 2 28 ? -1.500 35.109 -17.496 1.00 72.13 794 VAL B CA 1
ATOM 2270 C C . VAL B 2 28 ? -2.810 35.368 -16.760 1.00 73.55 794 VAL B C 1
ATOM 2271 O O . VAL B 2 28 ? -3.809 34.684 -17.002 1.00 72.10 794 VAL B O 1
ATOM 2275 N N . ASP B 2 29 ? -2.801 36.362 -15.880 1.00 77.79 795 ASP B N 1
ATOM 2276 C CA . ASP B 2 29 ? -4.020 36.870 -15.252 1.00 80.76 795 ASP B CA 1
ATOM 2277 C C . ASP B 2 29 ? -4.871 37.607 -16.301 1.00 85.13 795 ASP B C 1
ATOM 2278 O O . ASP B 2 29 ? -5.954 37.159 -16.685 1.00 85.09 795 ASP B O 1
#

Radius of gyration: 18.64 Å; Cα contacts (8 Å, |Δi|>4): 567; chains: 2; bounding box: 38×46×56 Å

Organism: Drosophila melanogaster (NCBI:txid7227)

InterPro domains:
  IPR000719 Protein kinase domain [PF00069] (14-272)
  IPR000719 Protein kinase domain [PS50011] (14-272)
  IPR000719 Protein kinase domain [SM00220] (14-272)
  IPR008271 Serine/threonine-protein kinase, active site [PS00108] (132-144)
  IPR011009 Protein kinase-like domain superfamily [SSF56112] (11-273)
  IPR013543 Calcium/calmodulin-dependent protein kinase II, association-domain [PF08332] (389-515)
  IPR017441 Protein kinase, ATP binding site [PS00107] (20-43)
  IPR032710 NTF2-like domain superfamily [SSF54427] (387-513)

Foldseek 3Di:
DCVDVVFKAWDAWQDDDDFWTWTWIAGVVPRAIWIKTKGFPPVPDPVLVVLLVVLVVLLCVLDDPQAWHFPDWDDDDGMIITTTHDQPAGFQLVLCVVVVAADLVLLLLVLLLVLVSLVSQVVSFKAQQEDDRNQWGFSHNDGSGRIHGGDSSLMDGHPHQDWAQSDQDYDQLLAALCSLVSHTGGNLSVLSSSLQRSVCNQRPDGQFDDPDSVVSSVCRNVLPGDQDPDSCVPPDVLSVVLSCLSSPRPSVSHDHSVVSSVRPSD/DDDDDDDDDPDPDDD

Nearest PDB structures (foldseek):
  5hu3-assembly1_A  TM=1.004E+00  e=6.987E-54  Drosophila melanogaster
  5h9b-assembly1_A  TM=9.965E-01  e=2.094E-48  Drosophila melanogaster
  2wel-assembly1_A  TM=9.386E-01  e=2.884E-43  Homo sapiens
  7b57-assembly1_B  TM=9.549E-01  e=1.804E-42  Mus musculus
  7ujs-assembly1_A  TM=9.335E-01  e=1.366E-42  Homo sapiens

B-factor: mean 48.66, std 13.46, range [16.94, 98.44]

Secondary structure (DSSP, 8-state):
--HHHHHEEEEEEEEEETTEEEEEEEETTT--EEEEEEEE-SS--HHHHHHHHHHHHHHHHT--TTBPPEEEEEE-SSEEEEEEE---S-BHHHHHHHHSS--HHHHHHHHHHHHHHHHHHHTTTEE----SGGGEEES-SSTT--EEE---SS-EE--TT--B---SBS-GGG--HHHHTT--B-THHHHHHHHHHHHHHHHSS-SS--SSHHHHHHHHHHT-----TTTTTTS-HHHHHHHHHHS-SSTTSSPPHHHHTT-TT-/--------B------

CATH classification: 3.30.200.20 (+1 more: 1.10.510.10)

GO terms:
  GO:0004674 protein serine/threonine kinase activity (F, IDA)
  GO:0004683 calcium/calmodulin-dependent protein kinase activity (F, IDA)
  GO:0045211 postsynaptic membrane (C, IDA)
  GO:0048786 presynaptic active zone (C, IDA)
  GO:0030424 axon (C, IDA)
  GO:0030425 dendrite (C, IDA)
  GO:2001234 negative regulation of apoptotic signaling pathway (P, IDA)
  GO:0005516 calmodulin binding (F, TAS)
  GO:0060278 regulation of ovulation (P, IGI)
  GO:0007619 courtship behavior (P, TAS)
  GO:0001818 negative regulation of cytokine production (P, IMP)
  GO:0005737 cytoplasm (C, HDA)
  GO:0010888 negative regulation of lipid storage (P, IMP)
  GO:0051489 regulation of filopodium assembly (P, IMP)
  GO:0007268 chemical synaptic transmission (P, IMP)
  GO:0007611 learning or memory (P, IMP)
  GO:0007616 long-term memory (P, IMP)
  GO:0008049 male courtship behavior (P, IMP)
  GO:0008582 regulation of synaptic assembly at neuromuscular junction (P, IMP)
  GO:0009267 cellular response to starvation (P, IMP)

Sequence (281 aa):
CTRFSDNYDIKEELGKGAFSIVKRCVQQKSTGFEFAAKIINTKKLTARDFQKLER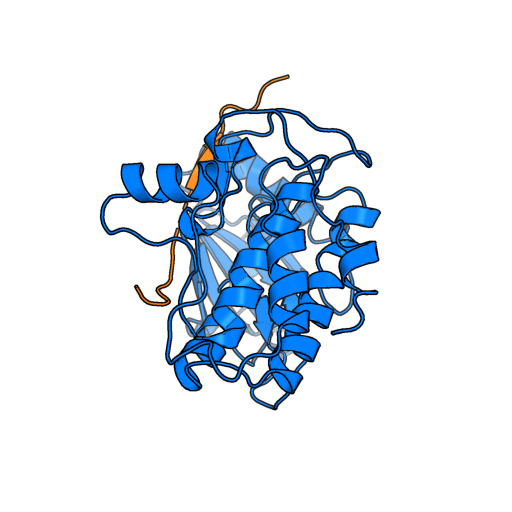EARICCRKLHHPNIVRLHDSIQEENYHYLVFDLVTGGELFEDIVAREFYSEADASHCIQQILESSVNHCHQNGVVHRNLKPENLLLASKAKGAAVKLADFGLAIIEVQGDHQAWFGFAGTPGYLSPEVLKKEPYGKSVDIWACGVILYILLVGYPPFWDEDQHRLYSQIKAGAYDYPSPEWDTVTPEAKNLINQMLTVNPNKRITAAEALKHPWIATLARRQDIDEGGEVD